Protein AF-A0A5E5QIV6-F1 (afdb_monomer_lite)

pLDDT: mean 81.85, std 18.07, range [34.69, 98.88]

Structure (mmCIF, N/CA/C/O backbone):
data_AF-A0A5E5QIV6-F1
#
_entry.id   AF-A0A5E5QIV6-F1
#
loop_
_atom_site.group_PDB
_atom_site.id
_atom_site.type_symbol
_atom_site.label_atom_id
_atom_site.label_alt_id
_atom_site.label_comp_id
_atom_site.label_asym_id
_atom_site.label_entity_id
_atom_site.label_seq_id
_atom_site.pdbx_PDB_ins_code
_atom_site.Cartn_x
_atom_site.Cartn_y
_atom_site.Cartn_z
_atom_site.occupancy
_atom_site.B_iso_or_equiv
_atom_site.auth_seq_id
_atom_site.auth_comp_id
_atom_site.auth_asym_id
_atom_site.auth_atom_id
_atom_site.pdbx_PDB_model_num
ATOM 1 N N . MET A 1 1 ? -30.586 35.671 0.917 1.00 38.66 1 MET A N 1
ATOM 2 C CA . MET A 1 1 ? -29.124 35.463 1.038 1.00 38.66 1 MET A CA 1
ATOM 3 C C . MET A 1 1 ? -28.873 33.969 1.186 1.00 38.66 1 MET A C 1
ATOM 5 O O . MET A 1 1 ? -29.323 33.426 2.187 1.00 38.66 1 MET A O 1
ATOM 9 N N . PRO A 1 2 ? -28.244 33.273 0.225 1.00 40.25 2 PRO A N 1
ATOM 10 C CA . PRO A 1 2 ? -27.860 31.885 0.438 1.00 40.25 2 PRO A CA 1
ATOM 11 C C . PRO A 1 2 ? -26.571 31.863 1.268 1.00 40.25 2 PRO A C 1
ATOM 13 O O . PRO A 1 2 ? -25.521 32.335 0.834 1.00 40.25 2 PRO A O 1
ATOM 16 N N . THR A 1 3 ? -26.659 31.364 2.497 1.00 42.16 3 THR A N 1
ATOM 17 C CA . THR A 1 3 ? -25.505 31.119 3.362 1.00 42.16 3 THR A CA 1
ATOM 18 C C . THR A 1 3 ? -24.741 29.909 2.833 1.00 42.16 3 THR A C 1
ATOM 20 O O . THR A 1 3 ? -25.065 28.761 3.126 1.00 42.16 3 THR A O 1
ATOM 23 N N . LEU A 1 4 ? -23.704 30.164 2.032 1.00 34.88 4 LEU A N 1
ATOM 24 C CA . LEU A 1 4 ? -22.721 29.152 1.657 1.00 34.88 4 LEU A CA 1
ATOM 25 C C . LEU A 1 4 ? -21.936 28.753 2.923 1.00 34.88 4 LEU A C 1
ATOM 27 O O . LEU A 1 4 ? -20.920 29.359 3.263 1.00 34.88 4 LEU A O 1
ATOM 31 N N . LYS A 1 5 ? -22.423 27.747 3.661 1.00 40.97 5 LYS A N 1
ATOM 32 C CA . LYS A 1 5 ? -21.629 27.056 4.687 1.00 40.97 5 LYS A CA 1
ATOM 33 C C . LYS A 1 5 ? -20.485 26.339 3.969 1.00 40.97 5 LYS A C 1
ATOM 35 O O . LYS A 1 5 ? -20.658 25.227 3.479 1.00 40.97 5 LYS A O 1
ATOM 40 N N . LYS A 1 6 ? -19.320 26.983 3.872 1.00 41.91 6 LYS A N 1
ATOM 41 C CA . LYS A 1 6 ? -18.091 26.290 3.471 1.00 41.91 6 LYS A CA 1
ATOM 42 C C . LYS A 1 6 ? -17.808 25.185 4.501 1.00 41.91 6 LYS A C 1
ATOM 44 O O . LYS A 1 6 ? -17.867 25.475 5.699 1.00 41.91 6 LYS A O 1
ATOM 49 N N . PRO A 1 7 ? -17.517 23.943 4.081 1.00 45.50 7 PRO A N 1
ATOM 50 C CA . PRO A 1 7 ? -17.059 22.919 5.007 1.00 45.50 7 PRO A CA 1
ATOM 51 C C . PRO A 1 7 ? -15.706 23.360 5.581 1.00 45.50 7 PRO A C 1
ATOM 53 O O . PRO A 1 7 ? -14.738 23.541 4.845 1.00 45.50 7 PRO A O 1
ATOM 56 N N . PHE A 1 8 ? -15.650 23.584 6.894 1.00 48.03 8 PHE A N 1
ATOM 57 C CA . PHE A 1 8 ? -14.388 23.780 7.601 1.00 48.03 8 PHE A CA 1
ATOM 58 C C . PHE A 1 8 ? -13.665 22.430 7.657 1.00 48.03 8 PHE A C 1
ATOM 60 O O . PHE A 1 8 ? -14.208 21.459 8.182 1.00 48.03 8 PHE A O 1
ATOM 67 N N . SER A 1 9 ? -12.464 22.369 7.081 1.00 44.38 9 SER A N 1
ATOM 68 C CA . SER A 1 9 ? -11.566 21.216 7.162 1.00 44.38 9 SER A CA 1
ATOM 69 C C . SER A 1 9 ? -10.510 21.518 8.215 1.00 44.38 9 SER A C 1
ATOM 71 O O . SER A 1 9 ? -9.774 22.494 8.066 1.00 44.38 9 SER A O 1
ATOM 73 N N . LEU A 1 10 ? -10.443 20.717 9.277 1.00 51.00 10 LEU A N 1
ATOM 74 C CA . LEU A 1 10 ? -9.429 20.880 10.315 1.00 51.00 10 LEU A CA 1
ATOM 75 C C . LEU A 1 10 ? -8.258 19.936 10.022 1.00 51.00 10 LEU A C 1
ATOM 77 O O . LEU A 1 10 ? -8.420 18.717 10.052 1.00 51.00 10 LEU A O 1
ATOM 81 N N . LEU A 1 11 ? -7.095 20.511 9.698 1.00 45.91 11 LEU A N 1
ATOM 82 C CA . LEU A 1 11 ? -5.837 19.775 9.591 1.00 45.91 11 LEU A CA 1
ATOM 83 C C . LEU A 1 11 ? -5.181 19.743 10.965 1.00 45.91 11 LEU A C 1
ATOM 85 O O . LEU A 1 11 ? -5.026 20.778 11.612 1.00 45.91 11 LEU A O 1
ATOM 89 N N . LEU A 1 12 ? -4.823 18.550 11.409 1.00 52.28 12 LEU A N 1
ATOM 90 C CA . LEU A 1 12 ? -4.495 18.299 12.792 1.00 52.28 12 LEU A CA 1
ATOM 91 C C . LEU A 1 12 ? -3.029 17.868 12.912 1.00 52.28 12 LEU A C 1
ATOM 93 O O . LEU A 1 12 ? -2.632 16.891 12.289 1.00 52.28 12 LEU A O 1
ATOM 97 N N . ILE A 1 13 ? -2.224 18.615 13.672 1.00 48.09 13 ILE A N 1
ATOM 98 C CA . ILE A 1 13 ? -0.798 18.331 13.911 1.00 48.09 13 ILE A CA 1
ATOM 99 C C . ILE A 1 13 ? -0.656 17.979 15.400 1.00 48.09 13 ILE A C 1
ATOM 101 O O . ILE A 1 13 ? -0.836 18.849 16.250 1.00 48.09 13 ILE A O 1
ATOM 105 N N . LEU A 1 14 ? -0.406 16.705 15.724 1.00 52.41 14 LEU A N 1
ATOM 106 C CA . LEU A 1 14 ? -0.651 16.107 17.047 1.00 52.41 14 LEU A CA 1
ATOM 107 C C . LEU A 1 14 ? 0.586 15.809 17.891 1.00 52.41 14 LEU A C 1
ATOM 109 O O . LEU A 1 14 ? 0.589 14.853 18.656 1.00 52.41 14 LEU A O 1
ATOM 113 N N . SER A 1 15 ? 1.641 16.612 17.807 1.00 39.22 15 SER A N 1
ATOM 114 C CA . SER A 1 15 ? 2.918 16.128 18.329 1.00 39.22 15 SER A CA 1
ATOM 115 C C . SER A 1 15 ? 3.006 15.961 19.860 1.00 39.22 15 SER A C 1
ATOM 117 O O . SER A 1 15 ? 3.879 15.218 20.281 1.00 39.22 15 SER A O 1
ATOM 119 N N . HIS A 1 16 ? 2.166 16.577 20.715 1.00 40.19 16 HIS A N 1
ATOM 120 C CA . HIS A 1 16 ? 2.408 16.542 22.181 1.00 40.19 16 HIS A CA 1
ATOM 121 C C . HIS A 1 16 ? 1.176 16.720 23.115 1.00 40.19 16 HIS A C 1
ATOM 123 O O . HIS A 1 16 ? 1.319 17.302 24.191 1.00 40.19 16 HIS A O 1
ATOM 129 N N . LEU A 1 17 ? -0.042 16.271 22.771 1.00 38.56 17 LEU A N 1
ATOM 130 C CA . LEU A 1 17 ? -1.225 16.486 23.638 1.00 38.56 17 LEU A CA 1
ATOM 131 C C . LEU A 1 17 ? -1.725 15.207 24.336 1.00 38.56 17 LEU A C 1
ATOM 133 O O . LEU A 1 17 ? -2.259 14.313 23.693 1.00 38.56 17 LEU A O 1
ATOM 137 N N . ASN A 1 18 ? -1.641 15.178 25.672 1.00 39.19 18 ASN A N 1
ATOM 138 C CA . ASN A 1 18 ? -2.067 14.068 26.547 1.00 39.19 18 ASN A CA 1
ATOM 139 C C . ASN A 1 18 ? -3.587 13.794 26.600 1.00 39.19 18 ASN A C 1
ATOM 141 O O . ASN A 1 18 ? -4.020 12.906 27.331 1.00 39.19 18 ASN A O 1
ATOM 145 N N . ALA A 1 19 ? -4.410 14.513 25.843 1.00 41.84 19 ALA A N 1
ATOM 146 C CA . ALA A 1 19 ? -5.816 14.178 25.643 1.00 41.84 19 ALA A CA 1
ATOM 147 C C . ALA A 1 19 ? -6.294 14.857 24.361 1.00 41.84 19 ALA A C 1
ATOM 149 O O . ALA A 1 19 ? -6.362 16.084 24.295 1.00 41.84 19 ALA A O 1
ATOM 150 N N . PHE A 1 20 ? -6.607 14.074 23.332 1.00 47.66 20 PHE A N 1
ATOM 151 C CA . PHE A 1 20 ? -7.157 14.617 22.100 1.00 47.66 20 PHE A CA 1
ATOM 152 C C . PHE A 1 20 ? -8.661 14.341 22.043 1.00 47.66 20 PHE A C 1
ATOM 154 O O . PHE A 1 20 ? -9.068 13.210 21.795 1.00 47.66 20 PHE A O 1
ATOM 161 N N . VAL A 1 21 ? -9.460 15.383 22.314 1.00 48.75 21 VAL A N 1
ATOM 162 C CA . VAL A 1 21 ? -10.908 15.433 22.068 1.00 48.75 21 VAL A CA 1
ATOM 163 C C . VAL A 1 21 ? -11.150 16.469 20.980 1.00 48.75 21 VAL A C 1
ATOM 165 O O . VAL A 1 21 ? -11.089 17.673 21.230 1.00 48.75 21 VAL A O 1
ATOM 168 N N . LEU A 1 22 ? -11.436 16.009 19.766 1.00 53.03 22 LEU A N 1
ATOM 169 C CA . LEU A 1 22 ? -12.023 16.854 18.731 1.00 53.03 22 LEU A CA 1
ATOM 170 C C . LEU A 1 22 ? -13.524 16.589 18.744 1.00 53.03 22 LEU A C 1
ATOM 172 O O . LEU A 1 22 ? -13.928 15.455 18.521 1.00 53.03 22 LEU A O 1
ATOM 176 N N . SER A 1 23 ? -14.323 17.618 19.025 1.00 48.72 23 SER A N 1
ATOM 177 C CA . SER A 1 23 ? -15.770 17.646 18.786 1.00 48.72 23 SER A CA 1
ATOM 178 C C . SER A 1 23 ? -16.030 18.678 17.686 1.00 48.72 23 SER A C 1
ATOM 180 O O . SER A 1 23 ? -16.215 19.869 17.928 1.00 48.72 23 SER A O 1
ATOM 182 N N . GLY A 1 24 ? -15.910 18.237 16.433 1.00 56.00 24 GLY A N 1
ATOM 183 C CA . GLY A 1 24 ? -15.985 19.103 15.254 1.00 56.00 24 GLY A CA 1
ATOM 184 C C . GLY A 1 24 ? -17.237 18.856 14.411 1.00 56.00 24 GLY A C 1
ATOM 185 O O . GLY A 1 24 ? -17.615 17.717 14.153 1.00 56.00 24 GLY A O 1
ATOM 186 N N . VAL A 1 25 ? -17.855 19.927 13.899 1.00 63.44 25 VAL A N 1
ATOM 187 C CA . VAL A 1 25 ? -19.022 19.854 12.988 1.00 63.44 25 VAL A CA 1
ATOM 188 C C . VAL A 1 25 ? -18.624 19.439 11.552 1.00 63.44 25 VAL A C 1
ATOM 190 O O . VAL A 1 25 ? -19.493 19.305 10.694 1.00 63.44 25 VAL A O 1
ATOM 193 N N . GLY A 1 26 ? -17.332 19.248 11.267 1.00 80.31 26 GLY A N 1
ATOM 194 C CA . GLY A 1 26 ? -16.792 18.979 9.928 1.00 80.31 26 GLY A CA 1
ATOM 195 C C . GLY A 1 26 ? -15.729 17.882 9.914 1.00 80.31 26 GLY A C 1
ATOM 196 O O . GLY A 1 26 ? -15.393 17.331 10.956 1.00 80.31 26 GLY A O 1
ATOM 197 N N . ASN A 1 27 ? -15.209 17.575 8.726 1.00 83.38 27 ASN A N 1
ATOM 198 C CA . ASN A 1 27 ? -14.263 16.478 8.499 1.00 83.38 27 ASN A CA 1
ATOM 199 C C . ASN A 1 27 ? -12.994 16.603 9.360 1.00 83.38 27 ASN A C 1
ATOM 201 O O . ASN A 1 27 ? -12.512 17.712 9.613 1.00 83.38 27 ASN A O 1
ATOM 205 N N . ALA A 1 28 ? -12.425 15.462 9.740 1.00 85.94 28 ALA A N 1
ATOM 206 C CA . ALA A 1 28 ? -11.191 15.376 10.511 1.00 85.94 28 ALA A CA 1
ATOM 207 C C . ALA A 1 28 ? -10.152 14.511 9.778 1.00 85.94 28 ALA A C 1
ATOM 209 O O . ALA A 1 28 ? -10.482 13.485 9.183 1.00 85.94 28 ALA A O 1
ATOM 210 N N . TYR A 1 29 ? -8.892 14.946 9.804 1.00 83.38 29 TYR A N 1
ATOM 211 C CA . TYR A 1 29 ? -7.792 14.295 9.094 1.00 83.38 29 TYR A CA 1
ATOM 212 C C . TYR A 1 29 ? -6.584 14.141 10.019 1.00 83.38 29 TYR A C 1
ATOM 214 O O . TYR A 1 29 ? -6.060 15.135 10.522 1.00 83.38 29 TYR A O 1
ATOM 222 N N . ALA A 1 30 ? -6.126 12.905 10.197 1.00 85.00 30 ALA A N 1
ATOM 223 C CA . ALA A 1 30 ? -4.866 12.547 10.828 1.00 85.00 30 ALA A CA 1
ATOM 224 C C . ALA A 1 30 ? -3.950 11.954 9.753 1.00 85.00 30 ALA A C 1
ATOM 226 O O . ALA A 1 30 ? -4.203 10.874 9.225 1.00 85.00 30 ALA A O 1
ATOM 227 N N . VAL A 1 31 ? -2.914 12.699 9.380 1.00 83.12 31 VAL A N 1
ATOM 228 C CA . VAL A 1 31 ? -1.991 12.319 8.307 1.00 83.12 31 VAL A CA 1
ATOM 229 C C . VAL A 1 31 ? -0.567 12.395 8.837 1.00 83.12 31 VAL A C 1
ATOM 231 O O . VAL A 1 31 ? -0.182 13.457 9.323 1.00 83.12 31 VAL A O 1
ATOM 234 N N . ASN A 1 32 ? 0.192 11.297 8.751 1.00 82.31 32 ASN A N 1
ATOM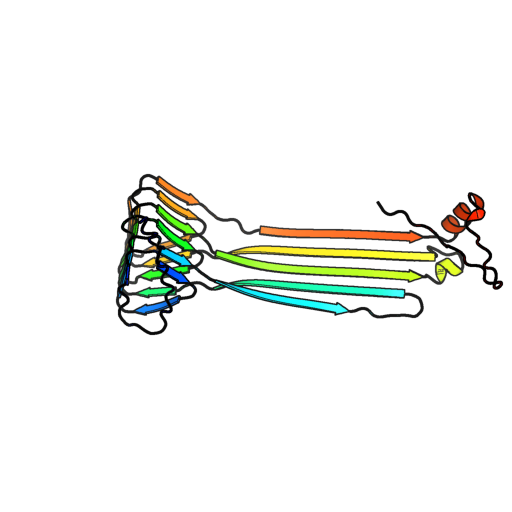 235 C CA . ASN A 1 32 ? 1.528 11.159 9.352 1.00 82.31 32 ASN A CA 1
ATOM 236 C C . ASN A 1 32 ? 1.567 11.614 10.824 1.00 82.31 32 ASN A C 1
ATOM 238 O O . ASN A 1 32 ? 2.345 12.490 11.201 1.00 82.31 32 ASN A O 1
ATOM 242 N N . GLN A 1 33 ? 0.632 11.107 11.629 1.00 85.12 33 GLN A N 1
ATOM 243 C CA . GLN A 1 33 ? 0.558 11.434 13.053 1.00 85.12 33 GLN A CA 1
ATOM 244 C C . GLN A 1 33 ? 1.248 10.367 13.889 1.00 85.12 33 GLN A C 1
ATOM 246 O O . GLN A 1 33 ? 1.105 9.188 13.598 1.00 85.12 33 GLN A O 1
ATOM 251 N N . GLU A 1 34 ? 1.922 10.797 14.950 1.00 88.00 34 GLU A N 1
ATOM 252 C CA . GLU A 1 34 ? 2.448 9.932 16.002 1.00 88.00 34 GLU A CA 1
ATOM 253 C C . GLU A 1 34 ? 1.756 10.331 17.306 1.00 88.00 34 GLU A C 1
ATOM 255 O O . GLU A 1 34 ? 1.924 11.457 17.781 1.00 88.00 34 GLU A O 1
ATOM 260 N N . VAL A 1 35 ? 0.927 9.446 17.853 1.00 87.12 35 VAL A N 1
ATOM 261 C CA . VAL A 1 35 ? 0.147 9.701 19.069 1.00 87.12 35 VAL A CA 1
ATOM 262 C C . VAL A 1 35 ? 0.392 8.570 20.047 1.00 87.12 35 VAL A C 1
ATOM 264 O O . VAL A 1 35 ? 0.158 7.414 19.718 1.00 87.12 35 VAL A O 1
ATOM 267 N N . ASN A 1 36 ? 0.815 8.912 21.260 1.00 88.50 36 ASN A N 1
ATOM 268 C CA . ASN A 1 36 ? 0.990 7.966 22.355 1.00 88.50 36 ASN A CA 1
ATOM 269 C C . ASN A 1 36 ? 0.426 8.583 23.638 1.00 88.50 36 ASN A C 1
ATOM 271 O O . ASN A 1 36 ? 1.049 9.459 24.242 1.00 88.50 36 ASN A O 1
ATOM 275 N N . THR A 1 37 ? -0.790 8.191 24.012 1.00 84.56 37 THR A N 1
ATOM 276 C CA . THR A 1 37 ? -1.506 8.764 25.163 1.00 84.56 37 THR A CA 1
ATOM 277 C C . THR A 1 37 ? -2.304 7.691 25.896 1.00 84.56 37 THR A C 1
ATOM 279 O O . THR A 1 37 ? -2.531 6.609 25.381 1.00 84.56 37 THR A O 1
ATOM 282 N N . ALA A 1 38 ? -2.792 7.966 27.109 1.00 87.56 38 ALA A N 1
ATOM 283 C CA . ALA A 1 38 ? -3.615 6.984 27.821 1.00 87.56 38 ALA A CA 1
ATOM 284 C C . ALA A 1 38 ? -4.949 6.703 27.105 1.00 87.56 38 ALA A C 1
ATOM 286 O O . ALA A 1 38 ? -5.403 5.564 27.062 1.00 87.56 38 ALA A O 1
ATOM 287 N N . ASN A 1 39 ? -5.596 7.733 26.555 1.00 88.88 39 ASN A N 1
ATOM 288 C CA . ASN A 1 39 ? -6.866 7.588 25.851 1.00 88.88 39 ASN A CA 1
ATOM 289 C C . ASN A 1 39 ? -6.932 8.538 24.652 1.00 88.88 39 ASN A C 1
ATOM 291 O O . ASN A 1 39 ? -6.506 9.695 24.735 1.00 88.88 39 ASN A O 1
ATOM 295 N N . VAL A 1 40 ? -7.547 8.066 23.571 1.00 88.88 40 VAL A N 1
ATOM 296 C CA . VAL A 1 40 ? -7.852 8.853 22.372 1.00 8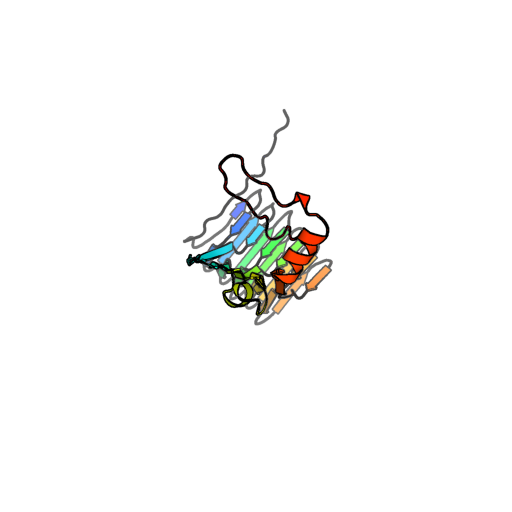8.88 40 VAL A CA 1
ATOM 297 C C . VAL A 1 40 ? -9.353 8.770 22.117 1.00 88.88 40 VAL A C 1
ATOM 299 O O . VAL A 1 40 ? -9.880 7.677 21.943 1.00 88.88 40 VAL A O 1
ATOM 302 N N . ASN A 1 41 ? -10.034 9.919 22.087 1.00 89.69 41 ASN A N 1
ATOM 303 C CA . ASN A 1 41 ? -11.475 10.002 21.842 1.00 89.69 41 ASN A CA 1
ATOM 304 C C . ASN A 1 41 ? -11.755 11.039 20.750 1.00 89.69 41 ASN A C 1
ATOM 306 O O . ASN A 1 41 ? -11.677 12.243 20.989 1.00 89.69 41 ASN A O 1
ATOM 310 N N . VAL A 1 42 ? -12.100 10.588 19.547 1.00 88.25 42 VAL A N 1
ATOM 311 C CA . VAL A 1 42 ? -12.365 11.469 18.401 1.00 88.25 42 VAL A CA 1
ATOM 312 C C . VAL A 1 42 ? -13.835 11.387 18.025 1.00 88.25 42 VAL A C 1
ATOM 314 O O . VAL A 1 42 ? -14.322 10.299 17.746 1.00 88.25 42 VAL A O 1
ATOM 317 N N . ALA A 1 43 ? -14.523 12.529 17.964 1.00 89.00 43 ALA A N 1
ATOM 318 C CA . ALA A 1 43 ? -15.915 12.605 17.532 1.00 89.00 43 ALA A CA 1
ATOM 319 C C . ALA A 1 43 ? -16.098 13.684 16.454 1.00 89.00 43 ALA A C 1
ATOM 321 O O . ALA A 1 43 ? -15.815 14.869 16.653 1.00 89.00 43 ALA A O 1
ATOM 322 N N . THR A 1 44 ? -16.606 13.302 15.288 1.00 86.75 44 THR A N 1
ATOM 323 C CA . THR A 1 44 ? -16.858 14.254 14.200 1.00 86.75 44 THR A CA 1
ATOM 324 C C . THR A 1 44 ? -18.213 14.030 13.542 1.00 86.75 44 THR A C 1
ATOM 326 O O . THR A 1 44 ? -18.724 12.919 13.463 1.00 86.75 44 THR A O 1
ATOM 329 N N . ASN A 1 45 ? -18.819 15.104 13.040 1.00 89.44 45 ASN A N 1
ATOM 330 C CA . ASN A 1 45 ? -19.989 14.983 12.173 1.00 89.44 45 ASN A CA 1
ATOM 331 C C . ASN A 1 45 ? -19.632 14.636 10.725 1.00 89.44 45 ASN A C 1
ATOM 333 O O . ASN A 1 45 ? -20.517 14.239 9.977 1.00 89.44 45 ASN A O 1
ATOM 337 N N . GLY A 1 46 ? -18.389 14.870 10.311 1.00 88.81 46 GLY A N 1
ATOM 338 C CA . GLY A 1 46 ? -17.922 14.647 8.949 1.00 88.81 46 GLY A CA 1
ATOM 339 C C . GLY A 1 46 ? -17.144 13.347 8.802 1.00 88.81 46 GLY A C 1
ATOM 340 O O . GLY A 1 46 ? -17.112 12.513 9.703 1.00 88.81 46 GLY A O 1
ATOM 341 N N . VAL A 1 47 ? -16.506 13.192 7.645 1.00 90.94 47 VAL A N 1
ATOM 342 C CA . VAL A 1 47 ? -15.611 12.063 7.373 1.00 90.94 47 VAL A CA 1
ATOM 343 C C . VAL A 1 47 ? -14.387 12.177 8.279 1.00 90.94 47 VAL A C 1
ATOM 345 O O . VAL A 1 47 ? -13.795 13.259 8.383 1.00 90.94 47 VAL A O 1
ATOM 348 N N . LEU A 1 48 ? -13.969 11.064 8.878 1.00 93.12 48 LEU A N 1
ATOM 349 C CA . LEU A 1 48 ? -12.667 10.952 9.525 1.00 93.12 48 LEU A CA 1
ATOM 350 C C . LEU A 1 48 ? -11.705 10.169 8.632 1.00 93.12 48 LEU A C 1
ATOM 352 O O . LEU A 1 48 ? -12.005 9.047 8.236 1.00 93.12 48 LEU A O 1
ATOM 356 N N . ASN A 1 49 ? -10.523 10.723 8.370 1.00 92.44 49 ASN A N 1
ATOM 357 C CA . ASN A 1 49 ? -9.455 10.023 7.662 1.00 92.44 49 ASN A CA 1
ATOM 358 C C . ASN A 1 49 ? -8.211 9.908 8.542 1.00 92.44 49 ASN A C 1
ATOM 360 O O . ASN A 1 49 ? -7.701 10.920 9.020 1.00 92.44 49 ASN A O 1
ATOM 364 N N . ILE A 1 50 ? -7.703 8.691 8.702 1.00 94.00 50 ILE A N 1
ATOM 365 C CA . ILE A 1 50 ? -6.399 8.394 9.289 1.00 94.00 50 ILE A CA 1
ATOM 366 C C . ILE A 1 50 ? -5.558 7.757 8.189 1.00 94.00 50 ILE A C 1
ATOM 368 O O . ILE A 1 50 ? -5.817 6.631 7.768 1.00 94.00 50 ILE A O 1
ATOM 372 N N . SER A 1 51 ? -4.572 8.486 7.686 1.00 90.38 51 SER A N 1
ATOM 373 C CA . SER A 1 51 ? -3.849 8.082 6.484 1.00 90.38 51 SER A CA 1
ATOM 374 C C . SER A 1 51 ? -2.347 8.152 6.676 1.00 90.38 51 SER A C 1
ATOM 376 O O . SER A 1 51 ? -1.814 9.014 7.380 1.00 90.38 51 SER A O 1
ATOM 378 N N . SER A 1 52 ? -1.656 7.256 5.989 1.00 88.00 52 SER A N 1
ATOM 379 C CA . SER A 1 52 ? -0.232 7.369 5.748 1.00 88.00 52 SER A CA 1
ATOM 380 C C . SER A 1 52 ? 0.086 8.505 4.779 1.00 88.00 52 SER A C 1
ATOM 382 O O . SER A 1 52 ? -0.778 9.021 4.061 1.00 88.00 52 SER A O 1
ATOM 384 N N . VAL A 1 53 ? 1.362 8.874 4.736 1.00 88.25 53 VAL A N 1
ATOM 385 C CA . VAL A 1 53 ? 1.950 9.667 3.654 1.00 88.25 53 VAL A CA 1
ATOM 386 C C . VAL A 1 53 ? 2.924 8.818 2.857 1.00 88.25 53 VAL A C 1
ATOM 388 O O . VAL A 1 53 ? 3.349 7.753 3.291 1.00 88.25 53 VAL A O 1
ATOM 391 N N . GLN A 1 54 ? 3.276 9.293 1.672 1.00 83.44 54 GLN A N 1
ATOM 392 C CA . GLN A 1 54 ? 4.280 8.661 0.830 1.00 83.44 54 GLN A CA 1
ATOM 393 C C . GLN A 1 54 ? 5.524 9.542 0.806 1.00 83.44 54 GLN A C 1
ATOM 395 O O . GLN A 1 54 ? 5.456 10.682 0.348 1.00 83.44 54 GLN A O 1
ATOM 400 N N . ASP A 1 55 ? 6.650 9.013 1.279 1.00 81.38 55 ASP A N 1
ATOM 401 C CA . ASP A 1 55 ? 7.960 9.628 1.063 1.00 81.38 55 ASP A CA 1
ATOM 402 C C . ASP A 1 55 ? 8.566 9.067 -0.223 1.00 81.38 55 ASP A C 1
ATOM 404 O O . ASP A 1 55 ? 8.485 7.868 -0.471 1.00 81.38 55 ASP A O 1
ATOM 408 N N . SER A 1 56 ? 9.107 9.924 -1.086 1.00 81.75 56 SER A N 1
ATOM 409 C CA . SER A 1 56 ? 9.573 9.523 -2.416 1.00 81.75 56 SER A CA 1
ATOM 410 C C . SER A 1 56 ? 10.945 10.093 -2.736 1.00 81.75 56 SER A C 1
ATOM 412 O O . SER A 1 56 ? 11.200 11.286 -2.592 1.00 81.75 56 SER A O 1
ATOM 414 N N . LYS A 1 57 ? 11.818 9.240 -3.272 1.00 83.06 57 LYS A N 1
ATOM 415 C CA . LYS A 1 57 ? 13.169 9.594 -3.707 1.00 83.06 57 LYS A CA 1
ATOM 416 C C . LYS A 1 57 ? 13.391 9.129 -5.135 1.00 83.06 57 LYS A C 1
ATOM 418 O O . LYS A 1 57 ? 13.039 8.007 -5.479 1.00 83.06 57 LYS A O 1
ATOM 423 N N . SER A 1 58 ? 14.021 9.968 -5.952 1.00 84.88 58 SER A N 1
ATOM 424 C CA . SER A 1 58 ? 14.416 9.623 -7.318 1.00 84.88 58 SER A CA 1
ATOM 425 C C . SER A 1 58 ? 15.849 10.064 -7.588 1.00 84.88 58 SER A C 1
ATOM 427 O O . SER A 1 58 ? 16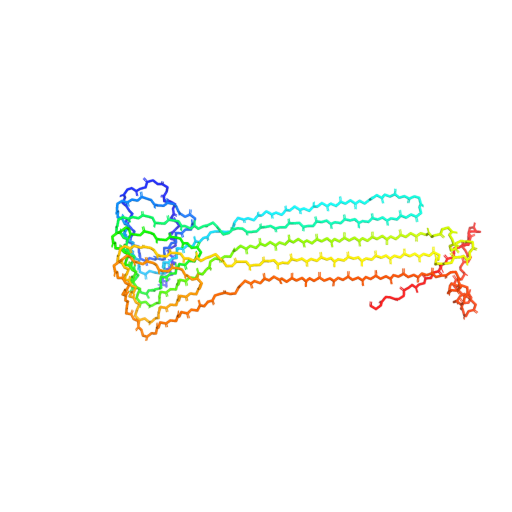.251 11.169 -7.225 1.00 84.88 58 SER A O 1
ATOM 429 N N . VAL A 1 59 ? 16.627 9.184 -8.207 1.00 86.81 59 VAL A N 1
ATOM 430 C CA . VAL A 1 59 ? 17.996 9.436 -8.646 1.00 86.81 59 VAL A CA 1
ATOM 431 C C . VAL A 1 59 ? 18.108 9.012 -10.098 1.00 86.81 59 VAL A C 1
ATOM 433 O O . VAL A 1 59 ? 17.789 7.879 -10.456 1.00 86.81 59 VAL A O 1
ATOM 436 N N . GLN A 1 60 ? 18.611 9.919 -10.927 1.00 87.50 60 GLN A N 1
ATOM 437 C CA . GLN A 1 60 ? 18.921 9.635 -12.317 1.00 87.50 60 GLN A CA 1
ATOM 438 C C . GLN A 1 60 ? 20.402 9.899 -12.570 1.00 87.50 60 GLN A C 1
ATOM 440 O O . GLN A 1 60 ? 20.896 11.000 -12.341 1.00 87.50 60 GLN A O 1
ATOM 445 N N . MET A 1 61 ? 21.105 8.884 -13.063 1.00 85.75 61 MET A N 1
ATOM 446 C CA . MET A 1 61 ? 22.497 8.987 -13.488 1.00 85.75 61 MET A CA 1
ATOM 447 C C . MET A 1 61 ? 22.546 8.923 -15.004 1.00 85.75 61 MET A C 1
ATOM 449 O O . MET A 1 61 ? 21.968 8.015 -15.594 1.00 85.75 61 MET A O 1
ATOM 453 N N . LYS A 1 62 ? 23.233 9.876 -15.631 1.00 87.50 62 LYS A N 1
ATOM 454 C CA . LYS A 1 62 ? 23.420 9.936 -17.082 1.00 87.50 62 LYS A CA 1
ATOM 455 C C . LYS A 1 62 ? 24.905 10.022 -17.400 1.00 87.50 62 LYS A C 1
ATOM 457 O O . LYS A 1 62 ? 25.620 10.807 -16.782 1.00 87.50 62 LYS A O 1
ATOM 462 N N . SER A 1 63 ? 25.361 9.247 -18.374 1.00 84.75 63 SER A N 1
ATOM 463 C CA . SER A 1 63 ? 26.709 9.335 -18.928 1.00 84.75 63 SER A CA 1
ATOM 464 C C . SER A 1 63 ? 26.649 9.338 -20.450 1.00 84.75 63 SER A C 1
ATOM 466 O O . SER A 1 63 ? 25.756 8.756 -21.069 1.00 84.75 63 SER A O 1
ATOM 468 N N . SER A 1 64 ? 27.565 10.071 -21.078 1.00 83.94 64 SER A N 1
ATOM 469 C CA . SER A 1 64 ? 27.620 10.178 -22.538 1.00 83.94 64 SER A CA 1
ATOM 470 C C . SER A 1 64 ? 29.062 10.343 -23.027 1.00 83.94 64 SER A C 1
ATOM 472 O O . SER A 1 64 ? 29.454 11.447 -23.416 1.00 83.94 64 SER A O 1
ATOM 474 N N . PRO A 1 65 ? 29.895 9.288 -22.949 1.00 78.19 65 PRO A N 1
ATOM 475 C CA . PRO A 1 65 ? 31.263 9.349 -23.447 1.00 78.19 65 PRO A CA 1
ATOM 476 C C . PRO A 1 65 ? 31.267 9.572 -24.966 1.00 78.19 65 PRO A C 1
ATOM 478 O O . PRO A 1 65 ? 30.584 8.876 -25.722 1.00 78.19 65 PRO A O 1
ATOM 481 N N . LYS A 1 66 ? 32.046 10.562 -25.413 1.00 72.75 66 LYS A N 1
ATOM 482 C CA . LYS A 1 66 ? 32.250 10.874 -26.833 1.00 72.75 66 LYS A CA 1
ATOM 483 C C . LYS A 1 66 ? 33.593 10.310 -27.291 1.00 72.75 66 LYS A C 1
ATOM 485 O O . LYS A 1 66 ? 34.610 10.572 -26.658 1.00 72.75 66 LYS A O 1
ATOM 490 N N . SER A 1 67 ? 33.589 9.568 -28.395 1.00 77.75 67 SER A N 1
ATOM 491 C CA . SER A 1 67 ? 34.784 9.067 -29.083 1.00 77.75 67 SER A CA 1
ATOM 492 C C . SER A 1 67 ? 34.739 9.473 -30.560 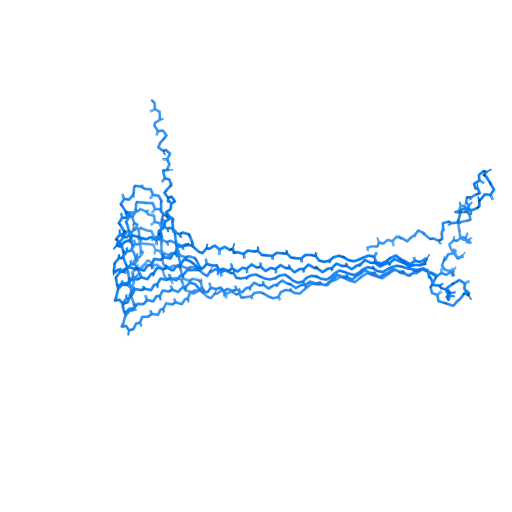1.00 77.75 67 SER A C 1
ATOM 494 O O . SER A 1 67 ? 33.669 9.778 -31.085 1.00 77.75 67 SER A O 1
ATOM 496 N N . LEU A 1 68 ? 35.894 9.479 -31.236 1.00 77.38 68 LEU A N 1
ATOM 497 C CA . LEU A 1 68 ? 36.067 10.005 -32.601 1.00 77.38 68 LEU A CA 1
ATOM 498 C C . LEU A 1 68 ? 35.184 9.321 -33.663 1.00 77.38 68 LEU A C 1
ATOM 500 O O . LEU A 1 68 ? 34.877 9.941 -34.675 1.00 77.38 68 LEU A O 1
ATOM 504 N N . PHE A 1 69 ? 34.738 8.082 -33.428 1.00 77.56 69 PHE A N 1
ATOM 505 C CA . PHE A 1 69 ? 33.920 7.311 -34.381 1.00 77.56 69 PHE A CA 1
ATOM 506 C C . PHE A 1 69 ? 32.696 6.629 -33.748 1.00 77.56 69 PHE A C 1
ATOM 508 O O . PHE A 1 69 ? 31.997 5.862 -34.415 1.00 77.56 69 PHE A O 1
ATOM 515 N N . SER A 1 70 ? 32.415 6.895 -32.468 1.00 79.56 70 SER A N 1
ATOM 516 C CA . SER A 1 70 ? 31.296 6.286 -31.743 1.00 79.56 70 SER A CA 1
ATOM 517 C C . SER A 1 70 ? 30.727 7.208 -30.668 1.00 79.56 70 SER A C 1
ATOM 519 O O . SER A 1 70 ? 31.465 7.902 -29.965 1.00 79.56 70 SER A O 1
ATOM 521 N N . SER A 1 71 ? 29.413 7.149 -30.482 1.00 85.06 71 SER A N 1
ATOM 522 C CA . SER A 1 71 ? 28.694 7.784 -29.383 1.00 85.06 71 SER A CA 1
ATOM 523 C C . SER A 1 71 ? 28.004 6.723 -28.531 1.00 85.06 71 SER A C 1
ATOM 525 O O . SER A 1 71 ? 27.444 5.756 -29.049 1.00 85.06 71 SER A O 1
ATOM 527 N N . SER A 1 72 ? 28.041 6.904 -27.214 1.00 86.44 72 SER A N 1
ATOM 528 C CA . SER A 1 72 ? 27.230 6.114 -26.294 1.00 86.44 72 SER A CA 1
ATOM 529 C C . SER A 1 72 ? 26.525 7.033 -25.313 1.00 86.44 72 SER A C 1
ATOM 531 O O . SER A 1 72 ? 27.082 8.052 -24.906 1.00 86.44 72 SER A O 1
ATOM 533 N N . VAL A 1 73 ? 25.299 6.683 -24.949 1.00 88.38 73 VAL A N 1
ATOM 534 C CA . VAL A 1 73 ? 24.501 7.338 -23.920 1.00 88.38 73 VAL A CA 1
ATOM 535 C C . VAL A 1 73 ? 23.952 6.252 -23.017 1.00 88.38 73 VAL A C 1
ATOM 537 O O . VAL A 1 73 ? 23.256 5.355 -23.485 1.00 88.38 73 VAL A O 1
ATOM 540 N N . SER A 1 74 ? 24.212 6.376 -21.724 1.00 86.88 74 SER A N 1
ATOM 541 C CA . SER A 1 74 ? 23.645 5.500 -20.707 1.00 86.88 74 SER A CA 1
ATOM 542 C C . SER A 1 74 ? 22.882 6.346 -19.702 1.00 86.88 74 SER A C 1
ATOM 544 O O . SER A 1 74 ? 23.376 7.386 -19.260 1.00 86.88 74 SER A O 1
ATOM 546 N N . ALA A 1 75 ? 21.685 5.914 -19.330 1.00 86.19 75 ALA A N 1
ATOM 547 C CA . ALA A 1 75 ? 20.918 6.510 -18.254 1.00 86.19 75 ALA A CA 1
ATOM 548 C C . ALA A 1 75 ? 20.378 5.416 -17.334 1.00 86.19 75 ALA A C 1
ATOM 550 O O . ALA A 1 75 ? 19.863 4.409 -17.801 1.00 86.19 75 ALA A O 1
ATOM 551 N N . THR A 1 76 ? 20.469 5.630 -16.029 1.00 89.31 76 THR A N 1
ATOM 552 C CA . THR A 1 76 ? 19.844 4.759 -15.035 1.00 89.31 76 THR A CA 1
ATOM 553 C C . THR A 1 76 ? 18.978 5.617 -14.136 1.00 89.31 76 THR A C 1
ATOM 555 O O . THR A 1 76 ? 19.480 6.559 -13.520 1.00 89.31 76 THR A O 1
ATOM 558 N N . THR A 1 77 ? 17.693 5.292 -14.055 1.00 86.75 77 THR A N 1
ATOM 559 C CA . THR A 1 77 ? 16.724 5.951 -13.180 1.00 86.75 77 THR A CA 1
ATOM 560 C C . THR A 1 77 ? 16.323 4.978 -12.082 1.00 86.75 77 THR A C 1
ATOM 562 O O . THR A 1 77 ? 15.853 3.875 -12.353 1.00 86.75 77 THR A O 1
ATOM 565 N N . LYS A 1 78 ? 16.493 5.387 -10.829 1.00 88.94 78 LYS A N 1
ATOM 566 C CA . LYS A 1 78 ? 15.996 4.664 -9.660 1.00 88.94 78 LYS A CA 1
ATOM 567 C C . LYS A 1 78 ? 15.052 5.568 -8.898 1.00 88.94 78 LYS A C 1
ATOM 569 O O . LYS A 1 78 ? 15.459 6.658 -8.509 1.00 88.94 78 LYS A O 1
ATOM 574 N N . ALA A 1 79 ? 13.834 5.111 -8.654 1.00 83.19 79 ALA A N 1
ATOM 575 C CA . ALA A 1 79 ? 12.911 5.790 -7.762 1.00 83.19 79 ALA A CA 1
ATOM 576 C C . ALA A 1 79 ? 12.361 4.820 -6.722 1.00 83.19 79 ALA A C 1
ATOM 578 O O . ALA A 1 79 ? 12.192 3.632 -6.991 1.00 83.19 79 ALA A O 1
ATOM 579 N N . THR A 1 80 ? 12.096 5.326 -5.530 1.00 85.62 80 THR A N 1
ATOM 580 C CA . THR A 1 80 ? 11.475 4.586 -4.436 1.00 85.62 80 THR A CA 1
ATOM 581 C C . THR A 1 80 ? 10.427 5.467 -3.795 1.00 85.62 80 THR A C 1
ATOM 583 O O . THR A 1 80 ? 10.667 6.658 -3.604 1.00 85.62 80 THR A O 1
ATOM 586 N N . THR A 1 81 ? 9.308 4.870 -3.428 1.00 88.31 81 THR A N 1
ATOM 587 C CA . THR A 1 81 ? 8.258 5.493 -2.638 1.00 88.31 81 THR A CA 1
ATOM 588 C C . THR A 1 81 ? 7.975 4.585 -1.456 1.00 88.31 81 THR A C 1
ATOM 590 O O . THR A 1 81 ? 7.826 3.381 -1.642 1.00 88.31 81 THR A O 1
ATOM 593 N N . THR A 1 82 ? 7.927 5.140 -0.255 1.00 88.88 82 THR A N 1
ATOM 594 C CA . THR A 1 82 ? 7.684 4.391 0.976 1.00 88.88 82 THR A CA 1
ATOM 595 C C . THR A 1 82 ? 6.469 4.939 1.698 1.00 88.88 82 THR A C 1
ATOM 597 O O . THR A 1 82 ? 6.327 6.154 1.862 1.00 88.88 82 THR A O 1
ATOM 600 N N . ASN A 1 83 ? 5.603 4.043 2.149 1.00 89.81 83 ASN A N 1
ATOM 601 C CA . ASN A 1 83 ? 4.457 4.352 2.978 1.00 89.81 83 ASN A CA 1
ATOM 602 C C . ASN A 1 83 ? 4.906 4.661 4.412 1.00 89.81 83 ASN A C 1
ATOM 604 O O . ASN A 1 83 ? 5.390 3.785 5.125 1.00 89.81 83 ASN A O 1
ATOM 608 N N . ILE A 1 84 ? 4.677 5.891 4.856 1.00 91.38 84 ILE A N 1
ATOM 609 C CA . ILE A 1 84 ? 4.909 6.342 6.228 1.00 91.38 84 ILE A CA 1
ATOM 610 C C . ILE A 1 84 ? 3.558 6.406 6.940 1.00 91.38 84 ILE A C 1
ATOM 612 O O . ILE A 1 84 ? 2.735 7.277 6.654 1.00 91.38 84 ILE A O 1
ATOM 616 N N . ALA A 1 85 ? 3.312 5.439 7.818 1.00 93.75 85 ALA A N 1
ATOM 617 C CA . ALA A 1 85 ? 2.056 5.284 8.547 1.00 93.75 85 ALA A CA 1
ATOM 618 C C . ALA A 1 85 ? 1.768 6.459 9.496 1.00 93.75 85 ALA A C 1
ATOM 620 O O . ALA A 1 85 ? 2.690 7.071 10.029 1.00 93.75 85 ALA A O 1
ATOM 621 N N . SER A 1 86 ? 0.484 6.726 9.756 1.00 93.00 86 SER A N 1
ATOM 622 C CA . SER A 1 86 ? 0.101 7.339 11.034 1.00 93.00 86 SER A CA 1
ATOM 623 C C . SER A 1 86 ? 0.066 6.249 12.104 1.00 93.00 86 SER A C 1
ATOM 625 O O . SER A 1 86 ? -0.501 5.187 11.848 1.00 93.00 86 SER A O 1
ATOM 627 N N . ASN A 1 87 ? 0.631 6.510 13.280 1.00 94.62 87 ASN A N 1
ATOM 628 C CA . ASN A 1 87 ? 0.620 5.616 14.432 1.00 94.62 87 ASN A CA 1
ATOM 629 C C . ASN A 1 87 ? -0.199 6.245 15.562 1.00 94.62 87 ASN A C 1
ATOM 631 O O . ASN A 1 87 ? 0.131 7.320 16.069 1.00 94.62 87 ASN A O 1
ATOM 635 N N . LEU A 1 88 ? -1.286 5.578 15.944 1.00 94.19 88 LEU A N 1
ATOM 636 C CA . LEU A 1 88 ? -2.117 5.964 17.078 1.00 94.19 88 LEU A CA 1
ATOM 637 C C . LEU A 1 88 ? -2.059 4.866 18.133 1.00 94.19 88 LEU A C 1
ATOM 639 O O . LEU A 1 88 ? -2.648 3.805 17.941 1.00 94.19 88 LEU A O 1
ATOM 643 N N . THR A 1 89 ? -1.391 5.140 19.245 1.00 93.88 89 THR A N 1
ATOM 644 C CA . THR A 1 89 ? -1.254 4.217 20.369 1.00 93.88 89 THR A CA 1
ATOM 645 C C . THR A 1 89 ? -1.939 4.783 21.606 1.00 93.88 89 THR A C 1
ATOM 647 O O . THR A 1 89 ? -1.681 5.922 22.008 1.00 93.88 89 THR A O 1
ATOM 650 N N . ALA A 1 90 ? -2.822 3.991 22.214 1.00 93.12 90 ALA A N 1
ATOM 651 C CA . ALA A 1 90 ? -3.457 4.345 23.479 1.00 93.12 90 ALA A CA 1
ATOM 652 C C . ALA A 1 90 ? -3.889 3.131 24.305 1.00 93.12 90 ALA A C 1
ATOM 654 O O . ALA A 1 90 ? -3.900 2.014 23.804 1.00 93.12 90 ALA A O 1
ATOM 655 N N . ASN A 1 91 ? -4.309 3.328 25.560 1.00 95.06 91 ASN A N 1
ATOM 656 C CA . ASN A 1 91 ? -4.956 2.243 26.308 1.00 95.06 91 ASN A CA 1
ATOM 657 C C . ASN A 1 91 ? -6.352 1.991 25.733 1.00 95.06 91 ASN A C 1
ATOM 659 O O . ASN A 1 91 ? -6.711 0.856 25.431 1.00 95.06 91 ASN A O 1
ATOM 663 N N . ASN A 1 92 ? -7.129 3.062 25.551 1.00 95.38 92 ASN A N 1
ATOM 664 C CA . ASN A 1 92 ? -8.425 3.007 24.883 1.00 95.38 92 ASN A CA 1
ATOM 665 C C . ASN A 1 92 ? -8.466 4.020 23.742 1.00 95.38 92 ASN A C 1
ATOM 667 O O . ASN A 1 92 ? -8.102 5.187 23.920 1.00 95.38 92 ASN A O 1
ATOM 671 N N . LEU A 1 93 ? -8.954 3.582 22.586 1.00 95.69 93 LEU A N 1
ATOM 672 C CA . LEU A 1 93 ? -9.113 4.416 21.408 1.00 95.69 93 LEU A CA 1
ATOM 673 C C . LEU A 1 93 ? -10.548 4.312 20.908 1.00 95.69 93 LEU A C 1
ATOM 675 O O . LEU A 1 93 ? -10.967 3.269 20.412 1.00 95.69 93 LEU A O 1
ATOM 679 N N . THR A 1 94 ? -11.295 5.405 21.038 1.00 95.50 94 THR A N 1
ATOM 680 C CA . THR A 1 94 ? -12.656 5.522 20.518 1.00 95.50 94 THR A CA 1
ATOM 681 C C . THR A 1 94 ? -12.695 6.568 19.421 1.00 95.50 94 THR A C 1
ATOM 683 O O . THR A 1 94 ? -12.293 7.718 19.603 1.00 95.50 94 THR A O 1
ATOM 686 N N . ILE A 1 95 ? -13.207 6.164 18.271 1.00 94.69 95 ILE A N 1
ATOM 687 C CA . ILE A 1 95 ? -13.443 7.026 17.129 1.00 94.69 95 ILE A CA 1
ATOM 688 C C . ILE A 1 95 ? -14.914 6.925 16.755 1.00 94.69 95 ILE A C 1
ATOM 690 O O . ILE A 1 95 ? -15.432 5.832 16.535 1.00 94.69 95 ILE A O 1
ATOM 694 N N . GLU A 1 96 ? -15.557 8.074 16.605 1.00 95.00 96 GLU A N 1
ATOM 695 C CA . GLU A 1 96 ? -16.958 8.175 16.244 1.00 95.00 96 GLU A CA 1
ATOM 696 C C . GLU A 1 96 ? -17.184 9.208 15.135 1.00 95.00 96 GLU A C 1
ATOM 698 O O . GLU A 1 96 ? -16.673 10.332 15.168 1.00 95.00 96 GLU A O 1
ATOM 703 N N . THR A 1 97 ? -17.992 8.823 14.148 1.00 94.00 97 THR A N 1
ATOM 704 C CA . THR A 1 97 ? -18.526 9.730 13.127 1.00 94.00 97 THR A CA 1
ATOM 705 C C . THR A 1 97 ? -20.051 9.695 13.190 1.00 94.00 97 THR A C 1
ATOM 707 O O . THR A 1 97 ? -20.641 8.619 13.194 1.00 94.00 97 THR A O 1
ATOM 710 N N . THR A 1 98 ? -20.713 10.853 13.236 1.00 92.62 98 THR A N 1
ATOM 711 C CA . THR A 1 98 ? -22.178 10.911 13.432 1.00 92.62 98 THR A CA 1
ATOM 712 C C . THR A 1 98 ? -22.980 11.003 12.133 1.00 92.62 98 THR A C 1
ATOM 714 O O . THR A 1 98 ? -24.199 10.828 12.160 1.00 92.62 98 THR A O 1
ATOM 717 N N . LYS A 1 99 ? -22.336 11.269 10.983 1.00 94.19 99 LYS A N 1
ATOM 718 C CA . LYS A 1 99 ? -23.024 11.325 9.674 1.00 94.19 99 LYS A CA 1
ATOM 719 C C . LYS A 1 99 ? -22.294 10.667 8.508 1.00 94.19 99 LYS A C 1
ATOM 721 O O . LYS A 1 99 ? -22.920 10.450 7.475 1.00 94.19 99 LYS A O 1
ATOM 726 N N . GLU A 1 100 ? -21.001 10.401 8.631 1.00 96.31 100 GLU A N 1
ATOM 727 C CA . GLU A 1 100 ? -20.141 10.026 7.505 1.00 96.31 100 GLU A CA 1
ATOM 728 C C . GLU A 1 100 ? -19.237 8.833 7.862 1.00 96.31 100 GLU A C 1
ATOM 730 O O . GLU A 1 100 ? -19.497 8.131 8.837 1.00 96.31 100 GLU A O 1
ATOM 735 N N . ASP A 1 101 ? -18.217 8.587 7.040 1.00 97.88 101 ASP A N 1
ATOM 736 C CA . ASP A 1 101 ? -17.357 7.403 7.092 1.00 97.88 101 ASP A CA 1
ATOM 737 C C . ASP A 1 101 ? -16.133 7.573 8.003 1.00 97.88 101 ASP A C 1
ATOM 739 O O . ASP A 1 101 ? -15.608 8.680 8.183 1.00 97.88 101 ASP A O 1
ATOM 743 N N . ILE A 1 102 ? -15.610 6.441 8.483 1.00 98.31 102 ILE A N 1
ATOM 744 C CA . ILE A 1 102 ? -14.247 6.330 9.021 1.00 98.31 102 ILE A CA 1
ATOM 745 C C . ILE A 1 102 ? -13.367 5.666 7.961 1.00 98.31 102 ILE A C 1
ATOM 747 O O . ILE A 1 102 ? -13.633 4.542 7.540 1.00 98.31 102 ILE A O 1
ATOM 751 N N . ASN A 1 103 ? -12.279 6.325 7.569 1.00 98.25 103 ASN A N 1
ATOM 752 C CA . ASN A 1 103 ? -11.303 5.794 6.622 1.00 98.25 103 ASN A CA 1
ATOM 753 C C . ASN A 1 103 ? -9.924 5.670 7.272 1.00 98.25 103 ASN A C 1
ATOM 755 O O . ASN A 1 103 ? -9.405 6.639 7.824 1.00 98.25 103 ASN A O 1
ATOM 759 N N . ILE A 1 104 ? -9.305 4.498 7.151 1.00 98.31 104 ILE A N 1
ATOM 760 C CA . ILE A 1 104 ? -7.953 4.204 7.628 1.00 98.31 104 ILE A CA 1
ATOM 761 C C . ILE A 1 104 ? -7.142 3.655 6.453 1.00 98.31 104 ILE A C 1
ATOM 763 O O . ILE A 1 104 ? -7.560 2.697 5.805 1.00 98.31 104 ILE A O 1
ATOM 767 N N . THR A 1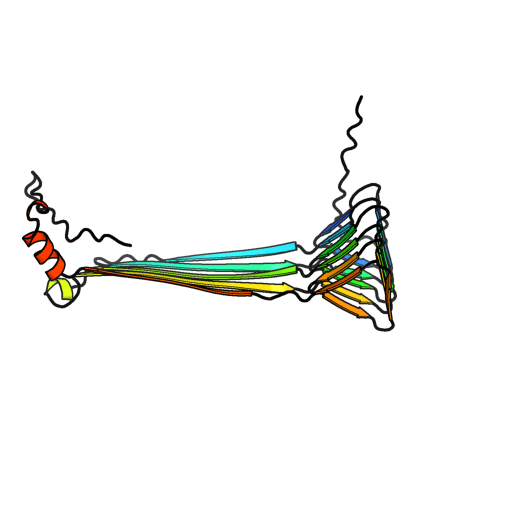 105 ? -6.005 4.269 6.123 1.00 96.75 105 THR A N 1
ATOM 768 C CA . THR A 1 105 ? -5.163 3.843 4.990 1.00 96.75 105 THR A CA 1
ATOM 769 C C . THR A 1 105 ? -3.687 3.784 5.368 1.00 96.75 105 THR A C 1
ATOM 771 O O . THR A 1 105 ? -3.138 4.760 5.876 1.00 96.75 105 THR A O 1
ATOM 774 N N . GLY A 1 106 ? -3.048 2.639 5.105 1.00 95.75 106 GLY A N 1
ATOM 775 C CA . GLY A 1 106 ? -1.632 2.360 5.372 1.00 95.75 106 GLY A CA 1
ATOM 776 C C . GLY A 1 106 ? -1.136 2.727 6.772 1.00 95.75 106 GLY A C 1
ATOM 777 O O . GLY A 1 106 ? 0.016 3.137 6.891 1.00 95.75 106 GLY A O 1
ATOM 778 N N . SER A 1 107 ? -1.996 2.671 7.792 1.00 98.19 107 SER A N 1
ATOM 779 C CA . SER A 1 107 ? -1.741 3.241 9.125 1.00 98.19 107 SER A CA 1
ATOM 780 C C . SER A 1 107 ? -1.870 2.204 10.241 1.00 98.19 107 SER A C 1
ATOM 782 O O . SER A 1 107 ? -2.498 1.163 10.049 1.00 98.19 107 SER A O 1
ATOM 784 N N . ASN A 1 108 ? -1.293 2.507 11.405 1.00 97.94 108 ASN A N 1
ATOM 785 C CA . ASN A 1 108 ? -1.276 1.639 12.578 1.00 97.94 108 ASN A CA 1
ATOM 786 C C . ASN A 1 108 ? -2.104 2.253 13.710 1.00 97.94 108 ASN A C 1
ATOM 788 O O . ASN A 1 108 ? -1.906 3.407 14.094 1.00 97.94 108 ASN A O 1
ATOM 792 N N . ILE A 1 109 ? -3.026 1.470 14.254 1.00 98.00 109 ILE A N 1
ATOM 793 C CA . ILE A 1 109 ? -3.837 1.831 15.411 1.00 98.00 109 ILE A CA 1
ATOM 794 C C . ILE A 1 109 ? -3.682 0.716 16.436 1.00 98.00 109 ILE A C 1
ATOM 796 O O . ILE A 1 109 ? -4.037 -0.426 16.158 1.00 98.00 109 ILE A O 1
ATOM 800 N N . ASP A 1 110 ? -3.156 1.054 17.604 1.00 97.62 110 ASP A N 1
ATOM 801 C CA . ASP A 1 110 ? -2.857 0.114 18.677 1.00 97.62 110 ASP A CA 1
ATOM 802 C C . ASP A 1 110 ? -3.524 0.571 19.976 1.00 97.62 110 ASP A C 1
ATOM 804 O O . ASP A 1 110 ? -3.128 1.562 20.591 1.00 97.62 110 ASP A O 1
ATOM 808 N N . ALA A 1 111 ? -4.586 -0.124 20.373 1.00 97.06 111 ALA A N 1
ATOM 809 C CA . ALA A 1 111 ? -5.343 0.183 21.575 1.00 97.06 111 ALA A CA 1
ATOM 810 C C . ALA A 1 111 ? -5.190 -0.942 22.600 1.00 97.06 111 ALA A C 1
ATOM 812 O O . ALA A 1 111 ? -5.891 -1.945 22.520 1.00 97.06 111 ALA A O 1
ATOM 813 N N . GLN A 1 112 ? -4.319 -0.776 23.595 1.00 96.62 112 GLN A N 1
ATOM 814 C CA . GLN A 1 112 ? -3.918 -1.859 24.505 1.00 96.62 112 GLN A CA 1
ATOM 815 C C . GLN A 1 112 ? -5.110 -2.604 25.134 1.00 96.62 112 GLN A C 1
ATOM 817 O O . GLN A 1 112 ? -5.077 -3.822 25.259 1.00 96.62 112 GLN A O 1
ATOM 822 N N . GLN A 1 113 ? -6.192 -1.895 25.476 1.00 97.56 113 GLN A N 1
ATOM 823 C CA . GLN A 1 113 ? -7.395 -2.465 26.089 1.00 97.56 113 GLN A CA 1
ATOM 824 C C . GLN A 1 113 ? -8.594 -2.523 25.133 1.00 97.56 113 GLN A C 1
ATOM 826 O O . GLN A 1 113 ? -9.219 -3.579 25.000 1.00 97.56 113 GLN A O 1
ATOM 831 N N . GLN A 1 114 ? -8.952 -1.401 24.504 1.00 98.12 114 GLN A N 1
ATOM 832 C CA . GLN A 1 114 ? -10.152 -1.310 23.669 1.00 98.12 114 GLN A CA 1
ATOM 833 C C . GLN A 1 114 ? -9.955 -0.364 22.485 1.00 98.12 114 GLN A C 1
ATOM 835 O O . GLN A 1 114 ? -9.767 0.839 22.666 1.00 98.12 114 GLN A O 1
ATOM 840 N N . LEU A 1 115 ? -10.122 -0.896 21.276 1.00 98.56 115 LEU A N 1
ATOM 841 C CA . LEU A 1 115 ? -10.329 -0.131 20.050 1.00 98.56 115 LEU A CA 1
ATOM 842 C C . LEU A 1 115 ? -11.821 -0.123 19.705 1.00 98.56 115 LEU A C 1
ATOM 844 O O . LEU A 1 115 ? -12.432 -1.185 19.600 1.00 98.56 115 LEU A O 1
ATOM 848 N N . SER A 1 116 ? -12.415 1.050 19.509 1.00 98.50 116 SER A N 1
ATOM 849 C CA . SER A 1 116 ? -13.811 1.208 19.097 1.00 98.50 116 SER A CA 1
ATOM 850 C C . SER A 1 116 ? -13.908 2.185 17.929 1.00 98.50 116 SER A C 1
ATOM 852 O O . SER A 1 116 ? -13.613 3.371 18.077 1.00 98.50 116 SER A O 1
ATOM 854 N N . LEU A 1 117 ? -14.307 1.686 16.758 1.00 98.50 117 LEU A N 1
ATOM 855 C CA . LEU A 1 117 ? -14.605 2.494 15.577 1.00 98.50 117 LEU A CA 1
ATOM 856 C C . LEU A 1 117 ? -16.116 2.465 15.340 1.00 98.50 117 LEU A C 1
ATOM 858 O O . LEU A 1 117 ? -16.664 1.411 15.031 1.00 98.50 117 LEU A O 1
ATOM 862 N N . ASN A 1 118 ? -16.781 3.611 15.470 1.00 98.31 118 ASN A N 1
ATOM 863 C CA . ASN A 1 118 ? -18.227 3.753 15.299 1.00 98.31 118 ASN A CA 1
ATOM 864 C C . ASN A 1 118 ? -18.515 4.718 14.145 1.00 98.31 118 ASN A C 1
ATOM 866 O O . ASN A 1 118 ? -18.363 5.935 14.276 1.00 98.31 118 ASN A O 1
ATOM 870 N N . SER A 1 119 ? -18.910 4.180 12.992 1.00 98.25 119 SER A N 1
ATOM 871 C CA . SER A 1 119 ? -19.263 4.974 11.823 1.00 98.25 119 SER A CA 1
ATOM 872 C C . SER A 1 119 ? -20.761 5.041 11.572 1.00 98.25 119 SER A C 1
ATOM 874 O O . SER A 1 119 ? -21.454 4.025 11.507 1.00 98.25 119 SER A O 1
ATOM 876 N N . ALA A 1 120 ? -21.250 6.258 11.332 1.00 97.94 120 ALA A N 1
ATOM 877 C CA . ALA A 1 120 ? -22.623 6.488 10.905 1.00 97.94 120 ALA A CA 1
ATOM 878 C C . ALA A 1 120 ? -22.925 5.975 9.489 1.00 97.94 120 ALA A C 1
ATOM 880 O O . ALA A 1 120 ? -24.103 5.866 9.137 1.00 97.94 120 ALA A O 1
ATOM 881 N N . LYS A 1 121 ? -21.899 5.665 8.689 1.00 98.38 121 LYS A N 1
ATOM 882 C CA . LYS A 1 121 ? -22.012 5.044 7.367 1.00 98.38 121 LYS A CA 1
ATOM 883 C C . LYS A 1 121 ? -21.060 3.853 7.272 1.00 98.38 121 LYS A C 1
ATOM 885 O O . LYS A 1 121 ? -21.421 2.786 7.767 1.00 98.38 121 LYS A O 1
ATOM 890 N N . ASP A 1 122 ? -19.900 4.015 6.640 1.00 98.81 122 ASP A N 1
ATOM 891 C CA . ASP A 1 122 ? -18.965 2.935 6.339 1.00 98.81 122 ASP A CA 1
ATOM 892 C C . ASP A 1 122 ? -17.662 3.040 7.153 1.00 98.81 122 ASP A C 1
ATOM 894 O O . ASP A 1 122 ? -17.134 4.126 7.405 1.00 98.81 122 ASP A O 1
ATOM 898 N N . ILE A 1 123 ? -17.087 1.889 7.509 1.00 98.88 123 ILE A N 1
ATOM 899 C CA . ILE A 1 123 ? -15.699 1.790 7.980 1.00 98.88 123 ILE A CA 1
ATOM 900 C C . ILE A 1 123 ? -14.860 1.222 6.839 1.00 98.88 123 ILE A C 1
ATOM 902 O O . ILE A 1 123 ? -15.057 0.082 6.423 1.00 98.88 123 ILE A O 1
ATOM 906 N N . ASN A 1 124 ? -13.893 1.992 6.348 1.00 98.75 124 ASN A N 1
ATOM 907 C CA . ASN A 1 124 ? -13.003 1.582 5.267 1.00 98.75 124 ASN A CA 1
ATOM 908 C C . ASN A 1 124 ? -11.559 1.510 5.765 1.00 98.75 124 ASN A C 1
ATOM 910 O O . ASN A 1 124 ? -10.949 2.535 6.056 1.00 98.75 124 ASN A O 1
ATOM 914 N N . ILE A 1 125 ? -10.980 0.315 5.800 1.00 98.69 125 ILE A N 1
ATOM 915 C CA . ILE A 1 125 ? -9.596 0.074 6.210 1.00 98.69 125 ILE A CA 1
ATOM 916 C C . ILE A 1 125 ? -8.850 -0.509 5.008 1.00 98.69 125 ILE A C 1
ATOM 918 O O . ILE A 1 125 ? -9.236 -1.545 4.462 1.00 98.69 125 ILE A O 1
ATOM 922 N N . LYS A 1 126 ? -7.801 0.177 4.552 1.00 98.06 126 LYS A N 1
ATOM 923 C CA . LYS A 1 126 ? -7.094 -0.140 3.304 1.00 98.06 126 LYS A CA 1
ATOM 924 C C . LYS A 1 126 ? -5.583 -0.185 3.505 1.00 98.06 126 LYS A C 1
ATOM 926 O O . LYS A 1 126 ? -5.033 0.597 4.278 1.00 98.06 126 LYS A O 1
ATOM 931 N N . ALA A 1 127 ? -4.894 -1.050 2.773 1.00 96.94 127 ALA A N 1
ATOM 932 C CA . ALA A 1 127 ? -3.441 -1.006 2.672 1.00 96.94 127 ALA A CA 1
ATOM 933 C C . ALA A 1 127 ? -2.952 0.329 2.083 1.00 96.94 127 ALA A C 1
ATOM 935 O O . ALA A 1 127 ? -3.584 0.913 1.197 1.00 96.94 127 ALA A O 1
ATOM 936 N N . GLY A 1 128 ? -1.793 0.771 2.558 1.00 94.12 128 GLY A N 1
ATOM 937 C CA . GLY A 1 128 ? -0.920 1.692 1.843 1.00 94.12 128 GLY A CA 1
ATOM 938 C C . GLY A 1 128 ? -0.040 0.939 0.845 1.00 94.12 128 GLY A C 1
ATOM 939 O O . GLY A 1 128 ? -0.191 -0.271 0.660 1.00 94.12 128 GLY A O 1
ATOM 940 N N . TYR A 1 129 ? 0.887 1.638 0.191 1.00 92.25 129 TYR A N 1
ATOM 941 C CA . TYR A 1 129 ? 1.773 1.011 -0.789 1.00 92.25 129 TYR A CA 1
ATOM 942 C C . TYR A 1 129 ? 3.178 1.600 -0.777 1.00 92.25 129 TYR A C 1
ATOM 944 O O . TYR A 1 129 ? 3.348 2.818 -0.813 1.00 92.25 129 TYR A O 1
ATOM 952 N N . ASP A 1 130 ? 4.156 0.704 -0.841 1.00 89.06 130 ASP A N 1
ATOM 953 C CA . ASP A 1 130 ? 5.518 1.005 -1.253 1.00 89.06 130 ASP A CA 1
ATOM 954 C C . ASP A 1 130 ? 5.649 0.834 -2.769 1.00 89.06 130 ASP A C 1
ATOM 956 O O . ASP A 1 130 ? 4.991 -0.007 -3.392 1.00 89.06 130 ASP A O 1
ATOM 960 N N . GLY A 1 131 ? 6.534 1.621 -3.367 1.00 89.50 131 GLY A N 1
ATOM 961 C CA . GLY A 1 131 ? 6.839 1.611 -4.786 1.00 89.50 131 GLY A CA 1
ATOM 962 C C . GLY A 1 131 ? 8.342 1.597 -5.037 1.00 89.50 131 GLY A C 1
ATOM 963 O O . GLY A 1 131 ? 9.120 2.215 -4.315 1.00 89.50 131 GLY A O 1
ATOM 964 N N . SER A 1 132 ? 8.775 0.927 -6.099 1.00 89.56 132 SER A N 1
ATOM 965 C CA . SER A 1 132 ? 10.121 1.127 -6.637 1.00 89.56 132 SER A CA 1
ATOM 966 C C . SER A 1 132 ? 10.127 1.051 -8.155 1.00 89.56 132 SER A C 1
ATOM 968 O O . SER A 1 132 ? 9.399 0.259 -8.748 1.00 89.56 132 SER A O 1
ATOM 970 N N . LEU A 1 133 ? 10.970 1.872 -8.766 1.00 85.94 133 LEU A N 1
ATOM 971 C CA . LEU A 1 133 ? 11.288 1.883 -10.183 1.00 85.94 133 LEU A CA 1
ATOM 972 C C . LEU A 1 133 ? 12.797 1.711 -10.320 1.00 85.94 133 LEU A C 1
ATOM 974 O O . LEU A 1 133 ? 13.569 2.439 -9.696 1.00 85.94 133 LEU A O 1
ATOM 978 N N . ASN A 1 134 ? 13.215 0.781 -11.166 1.00 88.44 134 ASN A N 1
ATOM 979 C CA . ASN A 1 134 ? 14.587 0.694 -11.637 1.00 88.44 134 ASN A CA 1
ATOM 980 C C . ASN A 1 134 ? 14.559 0.571 -13.154 1.00 88.44 134 ASN A C 1
ATOM 982 O O . ASN A 1 134 ? 14.111 -0.446 -13.674 1.00 88.44 134 ASN A O 1
ATOM 986 N N . GLU A 1 135 ? 15.037 1.601 -13.832 1.00 89.06 135 GLU A N 1
ATOM 987 C CA . GLU A 1 135 ? 15.082 1.695 -15.283 1.00 89.06 135 GLU A CA 1
ATOM 988 C C . GLU A 1 135 ? 16.520 1.933 -15.736 1.00 89.06 135 GLU A C 1
ATOM 990 O O . GLU A 1 135 ? 17.246 2.743 -15.155 1.00 89.06 135 GLU A O 1
ATOM 995 N N . SER A 1 136 ? 16.933 1.225 -16.777 1.00 88.06 136 SER A N 1
ATOM 996 C CA . SER A 1 136 ? 18.206 1.389 -17.452 1.00 88.06 136 SER A CA 1
ATOM 997 C C . SER A 1 136 ? 17.961 1.593 -18.935 1.00 88.06 136 SER A C 1
ATOM 999 O O . SER A 1 136 ? 17.245 0.835 -19.577 1.00 88.06 136 SER A O 1
ATOM 1001 N N . TYR A 1 137 ? 18.579 2.629 -19.472 1.00 88.56 137 TYR A N 1
ATOM 1002 C CA . TYR A 1 137 ? 18.571 2.979 -20.874 1.00 88.56 137 TYR A CA 1
ATOM 1003 C C . TYR A 1 137 ? 20.010 3.015 -21.369 1.00 88.56 137 TYR A C 1
ATOM 1005 O O . TYR A 1 137 ? 20.875 3.644 -20.753 1.00 88.56 137 TYR A O 1
ATOM 1013 N N . HIS A 1 138 ? 20.266 2.375 -22.498 1.00 88.75 138 HIS A N 1
ATOM 1014 C CA . HIS A 1 138 ? 21.565 2.361 -23.137 1.00 88.75 138 HIS A CA 1
ATOM 1015 C C . HIS A 1 138 ? 21.399 2.522 -24.640 1.00 88.75 138 HIS A C 1
ATOM 1017 O O . HIS A 1 138 ? 20.688 1.763 -25.291 1.00 88.75 138 HIS A O 1
ATOM 1023 N N . LYS A 1 139 ? 22.085 3.501 -25.218 1.00 88.25 139 LYS A N 1
ATOM 1024 C CA . LYS A 1 139 ? 22.124 3.701 -26.659 1.00 88.25 139 LYS A CA 1
ATOM 1025 C C . LYS A 1 139 ? 23.551 3.869 -27.118 1.00 88.25 139 LYS A C 1
ATOM 1027 O O . LYS A 1 139 ? 24.235 4.786 -26.679 1.00 88.25 139 LYS A O 1
ATOM 1032 N N . THR A 1 140 ? 23.973 3.040 -28.059 1.00 86.69 140 THR A N 1
ATOM 1033 C CA . THR A 1 140 ? 25.280 3.162 -28.701 1.00 86.69 140 THR A CA 1
ATOM 1034 C C . THR A 1 140 ? 25.095 3.300 -30.197 1.00 86.69 140 THR A C 1
ATOM 1036 O O . THR A 1 140 ? 24.202 2.701 -30.798 1.00 86.69 140 THR A O 1
ATOM 1039 N N . SER A 1 141 ? 25.940 4.111 -30.816 1.00 85.19 141 SER A N 1
ATOM 1040 C CA . SER A 1 141 ? 26.076 4.143 -32.261 1.00 85.19 141 SER A CA 1
ATOM 1041 C C . SER A 1 141 ? 27.522 4.370 -32.661 1.00 85.19 141 SER A C 1
ATOM 1043 O O . SER A 1 141 ? 28.276 5.030 -31.946 1.00 85.19 141 SER A O 1
ATOM 1045 N N . GLY A 1 142 ? 27.931 3.820 -33.796 1.00 83.88 142 GLY A N 1
ATOM 1046 C CA . GLY A 1 142 ? 29.298 3.992 -34.260 1.00 83.88 142 GLY A CA 1
ATOM 1047 C C . GLY A 1 142 ? 29.537 3.481 -35.668 1.00 83.88 142 GLY A C 1
ATOM 1048 O O . GLY A 1 142 ? 28.812 2.617 -36.174 1.00 83.88 142 GLY A O 1
ATOM 1049 N N . LEU A 1 143 ? 30.576 4.044 -36.277 1.00 80.44 143 LEU A N 1
ATOM 1050 C CA . LEU A 1 143 ? 31.132 3.613 -37.553 1.00 80.44 143 LEU A CA 1
ATOM 1051 C C . LEU A 1 143 ? 32.162 2.510 -37.295 1.00 80.44 143 LEU A C 1
ATOM 1053 O O . LEU A 1 143 ? 32.985 2.632 -36.387 1.00 80.44 143 LEU A O 1
ATOM 1057 N N . SER A 1 144 ? 32.119 1.428 -38.072 1.00 77.69 144 SER A N 1
ATOM 1058 C CA . SER A 1 144 ? 33.039 0.300 -37.896 1.00 77.69 144 SER A CA 1
ATOM 1059 C C . SER A 1 144 ? 34.158 0.332 -38.936 1.00 77.69 144 SER A C 1
ATOM 1061 O O . SER A 1 144 ? 33.896 0.395 -40.134 1.00 77.69 144 SER A O 1
ATOM 1063 N N . LEU A 1 145 ? 35.416 0.239 -38.491 1.00 77.62 145 LEU A N 1
ATOM 1064 C CA . LEU A 1 145 ? 36.571 0.178 -39.400 1.00 77.62 145 LEU A CA 1
ATOM 1065 C C . LEU A 1 145 ? 36.538 -1.066 -40.300 1.00 77.62 145 LEU A C 1
ATOM 1067 O O . LEU A 1 145 ? 36.999 -1.012 -41.435 1.00 77.62 145 LEU A O 1
ATOM 1071 N N . GLY A 1 146 ? 35.936 -2.160 -39.826 1.00 76.06 146 GLY A N 1
ATOM 1072 C CA . GLY A 1 146 ? 35.676 -3.340 -40.645 1.00 76.06 146 GLY A CA 1
ATOM 1073 C C . GLY A 1 146 ? 34.778 -3.018 -41.841 1.00 76.06 146 GLY A C 1
ATOM 1074 O O . GLY A 1 146 ? 35.117 -3.331 -42.978 1.00 76.06 146 GLY A O 1
ATOM 1075 N N . GLY A 1 147 ? 33.675 -2.301 -41.624 1.00 71.06 147 GLY A N 1
ATOM 1076 C CA . GLY A 1 147 ? 32.783 -1.903 -42.710 1.00 71.06 147 GLY A CA 1
ATOM 1077 C C . GLY A 1 147 ? 33.431 -0.946 -43.718 1.00 71.06 147 GLY A C 1
ATOM 1078 O O . GLY A 1 147 ? 33.069 -0.984 -44.891 1.00 71.06 147 GLY A O 1
ATOM 1079 N N . LEU A 1 148 ? 34.426 -0.146 -43.303 1.00 71.38 148 LEU A N 1
ATOM 1080 C CA . LEU A 1 148 ? 35.218 0.698 -44.213 1.00 71.38 148 LEU A CA 1
ATOM 1081 C C . LEU A 1 148 ? 36.097 -0.133 -45.160 1.00 71.38 148 LEU A C 1
ATOM 1083 O O . LEU A 1 148 ? 36.326 0.280 -46.292 1.00 71.38 148 LEU A O 1
ATOM 1087 N N . VAL A 1 149 ? 36.570 -1.300 -44.715 1.00 79.56 149 VAL A N 1
ATOM 1088 C CA . VAL A 1 149 ? 37.381 -2.223 -45.530 1.00 79.56 149 VAL A CA 1
ATOM 1089 C C . VAL A 1 149 ? 36.555 -3.382 -46.106 1.00 79.56 149 VAL A C 1
ATOM 1091 O O . VAL A 1 149 ? 37.107 -4.379 -46.562 1.00 79.56 149 VAL A O 1
ATOM 1094 N N . GLY A 1 150 ? 35.223 -3.253 -46.105 1.00 67.69 150 GLY A N 1
ATOM 1095 C CA . GLY A 1 150 ? 34.298 -4.209 -46.720 1.00 67.69 150 GLY A CA 1
ATOM 1096 C C . GLY A 1 150 ? 33.959 -5.443 -45.875 1.00 67.69 150 GLY A C 1
ATOM 1097 O O . GLY A 1 150 ? 33.269 -6.335 -46.363 1.00 67.69 150 GLY A O 1
ATOM 1098 N N . ILE A 1 151 ? 34.392 -5.503 -44.611 1.00 73.25 151 ILE A N 1
ATOM 1099 C CA . ILE A 1 151 ? 34.103 -6.603 -43.679 1.00 73.25 151 ILE A CA 1
ATOM 1100 C C . ILE A 1 151 ? 33.067 -6.172 -42.622 1.00 73.25 151 ILE A C 1
ATOM 1102 O O . ILE A 1 151 ? 33.369 -5.527 -41.621 1.00 73.25 151 ILE A O 1
ATOM 1106 N N . GLY A 1 152 ? 31.802 -6.548 -42.828 1.00 78.94 152 GLY A N 1
ATOM 1107 C CA . GLY A 1 152 ? 30.708 -6.283 -41.880 1.00 78.94 152 GLY A CA 1
ATOM 1108 C C . GLY A 1 152 ? 29.989 -4.931 -42.060 1.00 78.94 152 GLY A C 1
ATOM 1109 O O . GLY A 1 152 ? 30.134 -4.275 -43.092 1.00 78.94 152 GLY A O 1
ATOM 1110 N N . PRO A 1 153 ? 29.133 -4.524 -41.097 1.00 77.31 153 PRO A N 1
ATOM 1111 C CA . PRO A 1 153 ? 28.313 -3.319 -41.221 1.00 77.31 153 PRO A CA 1
ATOM 1112 C C . PRO A 1 153 ? 29.150 -2.045 -41.061 1.00 77.31 153 PRO A C 1
ATOM 1114 O O . PRO A 1 153 ? 29.926 -1.920 -40.119 1.00 77.31 153 PRO A O 1
ATOM 1117 N N . LEU A 1 154 ? 28.946 -1.072 -41.947 1.00 78.06 154 LEU A N 1
ATOM 1118 C CA . LEU A 1 154 ? 29.603 0.237 -41.929 1.00 78.06 154 LEU A CA 1
ATOM 1119 C C . LEU A 1 154 ? 29.172 1.080 -40.726 1.00 78.06 154 LEU A C 1
ATOM 1121 O O . LEU A 1 154 ? 29.998 1.732 -40.093 1.00 78.06 154 LEU A O 1
ATOM 1125 N N . TYR A 1 155 ? 27.889 1.013 -40.380 1.00 81.31 155 TYR A N 1
ATOM 1126 C CA . TYR A 1 155 ? 27.310 1.698 -39.232 1.00 81.31 155 TYR A CA 1
ATOM 1127 C C . TYR A 1 155 ? 26.432 0.741 -38.434 1.00 81.31 155 TYR A C 1
ATOM 1129 O O . TYR A 1 155 ? 25.696 -0.075 -38.999 1.00 81.31 155 TYR A O 1
ATOM 1137 N N . THR A 1 156 ? 26.479 0.867 -37.110 1.00 82.19 156 THR A N 1
ATOM 1138 C CA . THR A 1 156 ? 25.547 0.176 -36.219 1.00 82.19 156 THR A CA 1
ATOM 1139 C C . THR A 1 156 ? 25.006 1.132 -35.166 1.00 82.19 156 THR A C 1
ATOM 1141 O O . THR A 1 156 ? 25.728 2.002 -34.679 1.00 82.19 156 THR A O 1
ATOM 1144 N N . SER A 1 157 ? 23.736 0.959 -34.804 1.00 84.81 157 SER A N 1
ATOM 1145 C CA . SER A 1 157 ? 23.144 1.574 -33.622 1.00 84.81 157 SER A CA 1
ATOM 1146 C C . SER A 1 157 ? 22.307 0.557 -32.860 1.00 84.81 157 SER A C 1
ATOM 1148 O O . SER A 1 157 ? 21.558 -0.217 -33.456 1.00 84.81 157 SER A O 1
ATOM 1150 N N . THR A 1 158 ? 22.450 0.557 -31.542 1.00 84.94 158 THR A N 1
ATOM 1151 C CA . THR A 1 158 ? 21.668 -0.249 -30.607 1.00 84.94 158 THR A CA 1
ATOM 1152 C C . THR A 1 158 ? 21.038 0.673 -29.578 1.00 84.94 158 THR A C 1
ATOM 1154 O O . THR A 1 158 ? 21.697 1.588 -29.088 1.00 84.94 158 THR A O 1
ATOM 1157 N N . GLU A 1 159 ? 19.769 0.449 -29.269 1.00 86.06 159 GLU A N 1
ATOM 1158 C CA . GLU A 1 159 ? 19.018 1.144 -28.228 1.00 86.06 159 GLU A CA 1
ATOM 1159 C C . GLU A 1 159 ? 18.305 0.094 -27.384 1.00 86.06 159 GLU A C 1
ATOM 1161 O O . GLU A 1 159 ? 17.466 -0.643 -27.897 1.00 86.06 159 GLU A O 1
ATOM 1166 N N . ASP A 1 160 ? 18.644 0.061 -26.104 1.00 87.94 160 ASP A N 1
ATOM 1167 C CA . ASP A 1 160 ? 18.122 -0.865 -25.114 1.00 87.94 160 ASP A CA 1
ATOM 1168 C C . ASP A 1 160 ? 17.495 -0.055 -23.975 1.00 87.94 160 ASP A C 1
ATOM 1170 O O . ASP A 1 160 ? 18.096 0.893 -23.465 1.00 87.94 160 ASP A O 1
ATOM 1174 N N . LEU A 1 161 ? 16.275 -0.408 -23.585 1.00 85.12 161 LEU A N 1
ATOM 1175 C CA . LEU A 1 161 ? 15.579 0.132 -22.424 1.00 85.12 161 LEU A CA 1
ATOM 1176 C C . LEU A 1 161 ? 15.010 -1.038 -21.636 1.00 85.12 161 LEU A C 1
ATOM 1178 O O . LEU A 1 161 ? 14.168 -1.763 -22.148 1.00 85.12 161 LEU A O 1
ATOM 1182 N N . GLU A 1 162 ? 15.426 -1.165 -20.388 1.00 91.31 162 GLU A N 1
ATOM 1183 C CA . GLU A 1 162 ? 14.940 -2.159 -19.441 1.00 91.31 162 GLU A CA 1
ATOM 1184 C C . GLU A 1 162 ? 14.393 -1.444 -18.222 1.00 91.31 162 GLU A C 1
ATOM 1186 O O . GLU A 1 162 ? 15.056 -0.570 -17.666 1.00 91.31 162 GLU A O 1
ATOM 1191 N N . GLY A 1 163 ? 13.220 -1.835 -17.751 1.00 87.69 163 GLY A N 1
ATOM 1192 C CA . GLY A 1 163 ? 12.665 -1.265 -16.541 1.00 87.69 163 GLY A CA 1
ATOM 1193 C C . GLY A 1 163 ? 11.876 -2.259 -15.721 1.00 87.69 163 GLY A C 1
ATOM 1194 O O . GLY A 1 163 ? 11.340 -3.253 -16.211 1.00 87.69 163 GLY A O 1
ATOM 1195 N N . ARG A 1 164 ? 11.834 -1.984 -14.423 1.00 91.69 164 ARG A N 1
ATOM 1196 C CA . ARG A 1 164 ? 11.093 -2.770 -13.452 1.00 91.69 164 ARG A CA 1
ATOM 1197 C C . ARG A 1 164 ? 10.370 -1.858 -12.481 1.00 91.69 164 ARG A C 1
ATOM 1199 O O . ARG A 1 164 ? 11.009 -1.020 -11.845 1.00 91.69 164 ARG A O 1
ATOM 1206 N N . ILE A 1 165 ? 9.069 -2.072 -12.333 1.00 86.94 165 ILE A N 1
ATOM 1207 C CA . ILE A 1 165 ? 8.207 -1.366 -11.387 1.00 86.94 165 ILE A CA 1
ATOM 1208 C C . ILE A 1 165 ? 7.671 -2.375 -10.380 1.00 86.94 165 ILE A C 1
ATOM 1210 O O . ILE A 1 165 ? 7.011 -3.343 -10.755 1.00 86.94 165 ILE A O 1
ATOM 1214 N N . LYS A 1 166 ? 7.926 -2.130 -9.097 1.00 92.88 166 LYS A N 1
ATOM 1215 C CA . LYS A 1 166 ? 7.384 -2.926 -7.994 1.00 92.88 166 LYS A CA 1
ATOM 1216 C C . LYS A 1 166 ? 6.425 -2.068 -7.190 1.00 92.88 166 LYS A C 1
ATOM 1218 O O . LYS A 1 166 ? 6.753 -0.926 -6.880 1.00 92.88 166 LYS A O 1
ATOM 1223 N N . LYS A 1 167 ? 5.280 -2.634 -6.831 1.00 92.12 167 LYS A N 1
ATOM 1224 C CA . LYS A 1 167 ? 4.304 -2.056 -5.909 1.00 92.12 167 LYS A CA 1
ATOM 1225 C C . LYS A 1 167 ? 3.997 -3.107 -4.856 1.00 92.12 167 LYS A C 1
ATOM 1227 O O . LYS A 1 167 ? 3.506 -4.181 -5.201 1.00 92.12 167 LYS A O 1
ATOM 1232 N N . THR A 1 168 ? 4.292 -2.799 -3.604 1.00 93.50 168 THR A N 1
ATOM 1233 C CA . THR A 1 168 ? 4.103 -3.717 -2.480 1.00 93.50 168 THR A CA 1
ATOM 1234 C C . THR A 1 168 ? 3.094 -3.109 -1.528 1.00 93.50 168 THR A C 1
ATOM 1236 O O . THR A 1 168 ? 3.235 -1.956 -1.134 1.00 93.50 168 THR A O 1
ATOM 1239 N N . ALA A 1 169 ? 2.053 -3.856 -1.186 1.00 94.44 169 ALA A N 1
ATOM 1240 C CA . ALA A 1 169 ? 1.082 -3.435 -0.197 1.00 94.44 169 ALA A CA 1
ATOM 1241 C C . ALA A 1 169 ? 1.716 -3.376 1.195 1.00 94.44 169 ALA A C 1
ATOM 1243 O O . ALA A 1 169 ? 2.439 -4.285 1.604 1.00 94.44 169 ALA A O 1
ATOM 1244 N N . VAL A 1 170 ? 1.395 -2.312 1.923 1.00 96.44 170 VAL A N 1
ATOM 1245 C CA . VAL A 1 170 ? 1.725 -2.140 3.336 1.00 96.44 170 VAL A CA 1
ATOM 1246 C C . VAL A 1 170 ? 0.412 -2.151 4.097 1.00 96.44 170 VAL A C 1
ATOM 1248 O O . VAL A 1 170 ? -0.416 -1.254 3.925 1.00 96.44 170 VAL A O 1
ATOM 1251 N N . ASN A 1 171 ? 0.189 -3.195 4.892 1.00 97.75 171 ASN A N 1
ATOM 1252 C CA . ASN A 1 171 ? -1.085 -3.387 5.574 1.00 97.75 171 ASN A CA 1
ATOM 1253 C C . ASN A 1 171 ? -1.388 -2.217 6.518 1.00 97.75 171 ASN A C 1
ATOM 1255 O O . ASN A 1 171 ? -0.498 -1.736 7.217 1.00 97.75 171 ASN A O 1
ATOM 1259 N N . SER A 1 172 ? -2.655 -1.801 6.584 1.00 98.31 172 SER A N 1
ATOM 1260 C CA . SER A 1 172 ? -3.117 -1.089 7.781 1.00 98.31 172 SER A CA 1
ATOM 1261 C C . SER A 1 172 ? -3.246 -2.085 8.925 1.00 98.31 172 SER A C 1
ATOM 1263 O O . SER A 1 172 ? -3.759 -3.186 8.709 1.00 98.31 172 SER A O 1
ATOM 1265 N N . THR A 1 173 ? -2.825 -1.698 10.123 1.00 98.44 173 THR A N 1
ATOM 1266 C CA . THR A 1 173 ? -2.858 -2.568 11.302 1.00 98.44 173 THR A CA 1
ATOM 1267 C C . THR A 1 173 ? -3.788 -1.998 12.358 1.00 98.44 173 THR A C 1
ATOM 1269 O O . THR A 1 173 ? -3.627 -0.847 12.754 1.00 98.44 173 THR A O 1
ATOM 1272 N N . LEU A 1 174 ? -4.736 -2.810 12.823 1.00 98.69 174 LEU A N 1
ATOM 1273 C CA . LEU A 1 174 ? -5.558 -2.541 13.999 1.00 98.69 174 LEU A CA 1
ATOM 1274 C C . LEU A 1 174 ? -5.226 -3.583 15.073 1.00 98.69 174 LEU A C 1
ATOM 1276 O O . LEU A 1 174 ? -5.358 -4.779 14.822 1.00 98.69 174 LEU A O 1
ATOM 1280 N N . SER A 1 175 ? -4.801 -3.131 16.246 1.00 98.50 175 SER A N 1
ATOM 1281 C CA . SER A 1 175 ? -4.378 -3.963 17.373 1.00 98.50 175 SER A CA 1
ATOM 1282 C C . SER A 1 175 ? -5.108 -3.557 18.651 1.00 98.50 175 SER A C 1
ATOM 1284 O O . SER A 1 175 ? -5.424 -2.379 18.838 1.00 98.50 175 SER A O 1
ATOM 1286 N N . GLY A 1 176 ? -5.382 -4.525 19.524 1.00 98.12 176 GLY A N 1
ATOM 1287 C CA . GLY A 1 176 ? -5.836 -4.261 20.884 1.00 98.12 176 GLY A CA 1
ATOM 1288 C C . GLY A 1 176 ? -6.425 -5.463 21.605 1.00 98.12 176 GLY A C 1
ATOM 1289 O O . GLY A 1 176 ? -6.781 -6.442 20.969 1.00 98.12 176 GLY A O 1
ATOM 1290 N N . ASN A 1 177 ? -6.602 -5.413 22.927 1.00 98.50 177 ASN A N 1
ATOM 1291 C CA . ASN A 1 177 ? -7.202 -6.550 23.640 1.00 98.50 177 ASN A CA 1
ATOM 1292 C C . ASN A 1 177 ? -8.643 -6.838 23.161 1.00 98.50 177 ASN A C 1
ATOM 1294 O O . ASN A 1 177 ? -9.002 -7.984 22.892 1.00 98.50 177 ASN A O 1
ATOM 1298 N N . ASN A 1 178 ? -9.458 -5.795 22.986 1.00 98.69 178 ASN A N 1
ATOM 1299 C CA . ASN A 1 178 ? -10.771 -5.888 22.348 1.00 98.69 178 ASN A CA 1
ATOM 1300 C C . ASN A 1 178 ? -10.874 -4.893 21.193 1.00 98.69 178 ASN A C 1
ATOM 1302 O O . ASN A 1 178 ? -10.517 -3.724 21.338 1.00 98.69 178 ASN A O 1
ATOM 1306 N N . ILE A 1 179 ? -11.414 -5.342 20.064 1.00 98.81 179 ILE A N 1
ATOM 1307 C CA . ILE A 1 179 ? -11.672 -4.507 18.891 1.00 98.81 179 ILE A CA 1
ATOM 1308 C C . ILE A 1 179 ? -13.167 -4.551 18.571 1.00 98.81 179 ILE A C 1
ATOM 1310 O O . ILE A 1 179 ? -13.755 -5.623 18.424 1.00 98.81 179 ILE A O 1
ATOM 1314 N N . THR A 1 180 ? -13.778 -3.379 18.430 1.00 98.81 180 THR A N 1
ATOM 1315 C CA . THR A 1 180 ? -15.178 -3.215 18.035 1.00 98.81 180 THR A CA 1
ATOM 1316 C C . THR A 1 180 ? -15.274 -2.301 16.817 1.00 98.81 180 THR A C 1
ATOM 1318 O O . THR A 1 180 ? -14.824 -1.156 16.857 1.00 98.81 180 THR A O 1
ATOM 1321 N N . LEU A 1 181 ? -15.865 -2.806 15.733 1.00 98.75 181 LEU A N 1
ATOM 1322 C CA . LEU A 1 181 ? -16.060 -2.092 14.470 1.00 98.75 181 LEU A CA 1
ATOM 1323 C C . LEU A 1 181 ? -17.558 -2.008 14.152 1.00 98.75 181 LEU A C 1
ATOM 1325 O O . LEU A 1 181 ? -18.144 -2.974 13.673 1.00 98.75 181 LEU A O 1
ATOM 1329 N N . ASN A 1 182 ? -18.192 -0.868 14.402 1.00 98.69 182 ASN A N 1
ATOM 1330 C CA . ASN A 1 182 ? -19.619 -0.676 14.152 1.00 98.69 182 ASN A CA 1
ATOM 1331 C C . ASN A 1 182 ? -19.824 0.296 12.991 1.00 98.69 182 ASN A C 1
ATOM 1333 O O . ASN A 1 182 ? -19.472 1.468 13.091 1.00 98.69 182 ASN A O 1
ATOM 1337 N N . ALA A 1 183 ? -20.418 -0.179 11.902 1.00 98.62 183 ALA A N 1
ATOM 1338 C CA . ALA A 1 183 ? -20.804 0.619 10.748 1.00 98.62 183 ALA A CA 1
ATOM 1339 C C . ALA A 1 183 ? -22.311 0.466 10.502 1.00 98.62 183 ALA A C 1
ATOM 1341 O O . ALA A 1 183 ? -22.842 -0.641 10.535 1.00 98.62 183 ALA A O 1
ATOM 1342 N N . ASN A 1 184 ? -23.023 1.550 10.200 1.00 98.56 184 ASN A N 1
ATOM 1343 C CA . ASN A 1 184 ? -24.438 1.438 9.813 1.00 98.56 184 ASN A CA 1
ATOM 1344 C C . ASN A 1 184 ? -24.632 0.835 8.413 1.00 98.56 184 ASN A C 1
ATOM 1346 O O . ASN A 1 184 ? -25.722 0.351 8.095 1.00 98.56 184 ASN A O 1
ATOM 1350 N N . ASN A 1 185 ? -23.610 0.915 7.561 1.00 98.62 185 ASN A N 1
ATOM 1351 C CA . ASN A 1 185 ? -23.609 0.359 6.216 1.00 98.62 185 ASN A CA 1
ATOM 1352 C C . ASN A 1 185 ? -22.607 -0.791 6.120 1.00 98.62 185 ASN A C 1
ATOM 1354 O O . ASN A 1 185 ? -22.989 -1.918 6.409 1.00 98.62 185 ASN A O 1
ATOM 1358 N N . ASN A 1 186 ? -21.357 -0.540 5.737 1.00 98.75 186 ASN A N 1
ATOM 1359 C CA . ASN A 1 186 ? -20.402 -1.600 5.431 1.00 98.75 186 ASN A CA 1
ATOM 1360 C C . ASN A 1 186 ? -19.105 -1.465 6.225 1.00 98.75 186 ASN A C 1
ATOM 1362 O O . ASN A 1 186 ? -18.641 -0.363 6.525 1.00 98.75 186 ASN A O 1
ATOM 1366 N N . ILE A 1 187 ? -18.469 -2.605 6.483 1.00 98.81 187 ILE A N 1
ATOM 1367 C CA . ILE A 1 187 ? -17.065 -2.667 6.894 1.00 98.81 187 ILE A CA 1
ATOM 1368 C C . ILE A 1 187 ? -16.270 -3.213 5.714 1.00 98.81 187 ILE A C 1
ATOM 1370 O O . ILE A 1 187 ? -16.455 -4.355 5.303 1.00 98.81 187 ILE A O 1
ATOM 1374 N N . ASN A 1 188 ? -15.378 -2.397 5.164 1.00 98.69 188 ASN A N 1
ATOM 1375 C CA . ASN A 1 188 ? -14.532 -2.746 4.031 1.00 98.69 188 ASN A CA 1
ATOM 1376 C C . ASN A 1 188 ? -13.076 -2.827 4.491 1.00 98.69 188 ASN A C 1
ATOM 1378 O O . ASN A 1 188 ? -12.465 -1.811 4.810 1.00 98.69 188 ASN A O 1
ATOM 1382 N N . ALA A 1 189 ? -12.515 -4.029 4.490 1.00 98.31 189 ALA A N 1
ATOM 1383 C CA . ALA A 1 189 ? -11.167 -4.336 4.942 1.00 98.31 189 ALA A CA 1
ATOM 1384 C C . ALA A 1 189 ? -10.353 -4.913 3.775 1.00 98.31 189 ALA A C 1
ATOM 1386 O O . ALA A 1 189 ? -10.575 -6.047 3.358 1.00 98.31 189 ALA A O 1
ATOM 1387 N N . ALA A 1 190 ? -9.421 -4.135 3.222 1.00 98.12 190 ALA A N 1
ATOM 1388 C CA . ALA A 1 190 ? -8.622 -4.532 2.061 1.00 98.12 190 ALA A CA 1
ATOM 1389 C C . ALA A 1 190 ? -7.120 -4.411 2.341 1.00 98.12 190 ALA A C 1
ATOM 1391 O O . ALA A 1 190 ? -6.597 -3.300 2.418 1.00 98.12 190 ALA A O 1
ATOM 1392 N N . GLY A 1 191 ? -6.417 -5.541 2.465 1.00 97.06 191 GLY A N 1
ATOM 1393 C CA . GLY A 1 191 ? -4.989 -5.542 2.806 1.00 97.06 191 GLY A CA 1
ATOM 1394 C C . GLY A 1 191 ? -4.740 -4.996 4.208 1.00 97.06 191 GLY A C 1
ATOM 1395 O O . GLY A 1 191 ? -4.121 -3.949 4.394 1.00 97.06 191 GLY A O 1
ATOM 1396 N N . VAL A 1 192 ? -5.315 -5.664 5.202 1.00 97.94 192 VAL A N 1
ATOM 1397 C CA . VAL A 1 192 ? -5.292 -5.210 6.592 1.00 97.94 192 VAL A CA 1
ATOM 1398 C C . VAL A 1 192 ? -4.863 -6.344 7.505 1.00 97.94 192 VAL A C 1
ATOM 1400 O O . VAL A 1 192 ? -5.092 -7.514 7.200 1.00 97.94 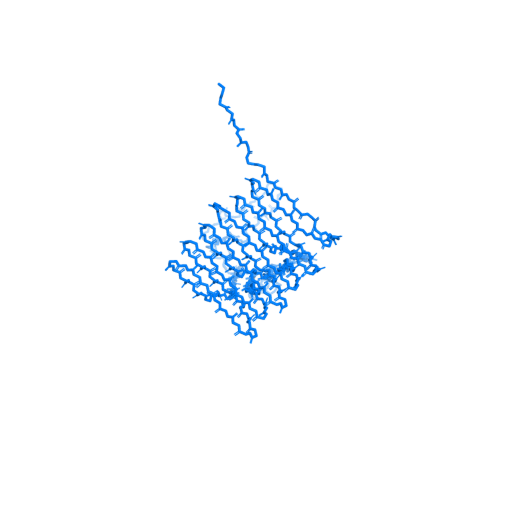192 VAL A O 1
ATOM 1403 N N . ASN A 1 193 ? -4.274 -5.984 8.636 1.00 98.06 193 ASN A N 1
ATOM 1404 C CA . ASN A 1 193 ? -4.039 -6.878 9.755 1.00 98.06 193 ASN A CA 1
ATOM 1405 C C . ASN A 1 193 ? -4.900 -6.406 10.932 1.00 98.06 193 ASN A C 1
ATOM 1407 O O . ASN A 1 193 ? -4.750 -5.270 11.374 1.00 98.06 193 ASN A O 1
ATOM 1411 N N . ILE A 1 194 ? -5.814 -7.244 11.417 1.00 98.00 194 ILE A N 1
ATOM 1412 C CA . ILE A 1 194 ? -6.635 -6.946 12.598 1.00 98.00 194 ILE A CA 1
ATOM 1413 C C . ILE A 1 194 ? -6.335 -8.029 13.626 1.00 98.00 194 ILE A C 1
ATOM 1415 O O . ILE A 1 194 ? -6.627 -9.200 13.385 1.00 98.00 194 ILE A O 1
ATOM 1419 N N . GLN A 1 195 ? -5.736 -7.642 14.746 1.00 98.06 195 GLN A N 1
ATOM 1420 C CA . GLN A 1 195 ? -5.296 -8.556 15.790 1.00 98.06 195 GLN A CA 1
ATOM 1421 C C . GLN A 1 195 ? -5.907 -8.145 17.121 1.00 98.06 195 GLN A C 1
ATOM 1423 O O . GLN A 1 195 ? -5.719 -7.013 17.556 1.00 98.06 195 GLN A O 1
ATOM 1428 N N . ALA A 1 196 ? -6.614 -9.071 17.768 1.00 98.12 196 ALA A N 1
ATOM 1429 C CA . ALA A 1 196 ? -7.056 -8.870 19.134 1.00 98.12 196 ALA A CA 1
ATOM 1430 C C . ALA A 1 196 ? -6.712 -10.046 20.036 1.00 98.12 196 ALA A C 1
ATOM 1432 O O . ALA A 1 196 ? -6.820 -11.197 19.608 1.00 98.12 196 ALA A O 1
ATOM 1433 N N . ASP A 1 197 ? -6.339 -9.741 21.277 1.00 98.38 197 ASP A N 1
ATOM 1434 C CA . ASP A 1 197 ? -5.957 -10.759 22.261 1.00 98.38 197 ASP A CA 1
ATOM 1435 C C . ASP A 1 197 ? -7.175 -11.470 22.864 1.00 98.38 197 ASP A C 1
ATOM 1437 O O . ASP A 1 197 ? -7.102 -12.657 23.179 1.00 98.38 197 ASP A O 1
ATOM 1441 N N . ASN A 1 198 ? -8.306 -10.769 23.000 1.00 98.62 198 ASN A N 1
ATOM 1442 C CA . ASN A 1 198 ? -9.536 -11.321 23.565 1.00 98.62 198 ASN A CA 1
ATOM 1443 C C . ASN A 1 198 ? -10.676 -11.407 22.544 1.00 98.62 198 ASN A C 1
ATOM 1445 O O . ASN A 1 198 ? -11.237 -12.483 22.344 1.00 98.62 198 ASN A O 1
ATOM 1449 N N . SER A 1 199 ? -11.064 -10.297 21.905 1.00 98.50 199 SER A N 1
ATOM 1450 C CA . SER A 1 199 ? -12.211 -10.325 20.988 1.00 98.50 199 SER A CA 1
ATOM 1451 C C . SER A 1 199 ? -12.141 -9.316 19.847 1.00 98.50 199 SER A C 1
ATOM 1453 O O . SER A 1 199 ? -11.679 -8.188 20.008 1.00 98.50 199 SER A O 1
ATOM 1455 N N . ILE A 1 200 ? -12.666 -9.726 18.690 1.00 98.44 200 ILE A N 1
ATOM 1456 C CA . ILE A 1 200 ? -13.003 -8.847 17.569 1.00 98.44 200 ILE A CA 1
ATOM 1457 C C . ILE A 1 200 ? -14.514 -8.950 17.375 1.00 98.44 200 ILE A C 1
ATOM 1459 O O . ILE A 1 200 ? -15.054 -10.040 17.195 1.00 98.44 200 ILE A O 1
ATOM 1463 N N . SER A 1 201 ? -15.197 -7.814 17.421 1.00 97.94 201 SER A N 1
ATOM 1464 C CA . SER A 1 201 ? -16.645 -7.696 17.267 1.00 97.94 201 SER A CA 1
ATOM 1465 C C . SER A 1 201 ? -16.979 -6.583 16.281 1.00 97.94 201 SER A C 1
ATOM 1467 O O . SER A 1 201 ? -16.189 -5.664 16.062 1.00 97.94 201 SER A O 1
ATOM 1469 N N . GLY A 1 202 ? -18.159 -6.647 15.680 1.00 96.56 202 GLY A N 1
ATOM 1470 C CA . GLY A 1 202 ? -18.623 -5.572 14.825 1.00 96.56 202 GLY A CA 1
ATOM 1471 C C . GLY A 1 202 ? -20.021 -5.797 14.287 1.00 96.56 202 GLY A C 1
ATOM 1472 O O . GLY A 1 202 ? -20.482 -6.933 14.175 1.00 96.56 202 GLY A O 1
ATOM 1473 N N . THR A 1 203 ? -20.688 -4.701 13.953 1.00 97.81 203 THR A N 1
ATOM 1474 C CA . THR A 1 203 ? -22.011 -4.700 13.327 1.00 97.81 203 THR A CA 1
ATOM 1475 C C . THR A 1 203 ? -21.950 -3.916 12.029 1.00 97.81 203 THR A C 1
ATOM 1477 O O . THR A 1 203 ? -21.462 -2.789 12.027 1.00 97.81 203 THR A O 1
ATOM 1480 N N . ALA A 1 204 ? -22.459 -4.498 10.949 1.00 98.56 204 ALA A N 1
ATOM 1481 C CA . ALA A 1 204 ? -22.628 -3.858 9.650 1.00 98.56 204 ALA A CA 1
ATOM 1482 C C . ALA A 1 204 ? -23.738 -4.570 8.873 1.00 98.56 204 ALA A C 1
ATOM 1484 O O . ALA A 1 204 ? -24.139 -5.675 9.244 1.00 98.56 204 ALA A O 1
ATOM 1485 N N . LYS A 1 205 ? -24.225 -3.954 7.794 1.00 98.62 205 LYS A N 1
ATOM 1486 C CA . LYS A 1 205 ? -25.059 -4.641 6.800 1.00 98.62 205 LYS A CA 1
ATOM 1487 C C . LYS A 1 205 ? -24.226 -5.670 6.045 1.00 98.62 205 LYS A C 1
ATOM 1489 O O . LYS A 1 205 ? -24.621 -6.827 5.992 1.00 98.62 205 LYS A O 1
ATOM 1494 N N . ASP A 1 206 ? -23.055 -5.257 5.560 1.00 98.50 206 ASP A N 1
ATOM 1495 C CA . ASP A 1 206 ? -22.107 -6.128 4.868 1.00 98.50 206 ASP A CA 1
ATOM 1496 C C . ASP A 1 206 ? -20.681 -5.954 5.412 1.00 98.50 206 ASP A C 1
ATOM 1498 O O . ASP A 1 206 ? -20.250 -4.857 5.783 1.00 98.50 206 ASP A O 1
ATOM 1502 N N . ILE A 1 207 ? -19.926 -7.054 5.439 1.00 98.25 207 ILE A N 1
ATOM 1503 C CA . ILE A 1 207 ? -18.511 -7.073 5.826 1.00 98.25 207 ILE A CA 1
ATOM 1504 C C . ILE A 1 207 ? -17.709 -7.660 4.667 1.00 98.25 207 ILE A C 1
ATOM 1506 O O . ILE A 1 207 ? -17.816 -8.844 4.352 1.00 98.25 207 ILE A O 1
ATOM 1510 N N . ASN A 1 208 ? -16.883 -6.823 4.045 1.00 98.12 208 ASN A N 1
ATOM 1511 C CA . ASN A 1 208 ? -16.067 -7.170 2.890 1.00 98.12 208 ASN A CA 1
ATOM 1512 C C . ASN A 1 208 ? -14.600 -7.271 3.304 1.00 98.12 208 ASN A C 1
ATOM 1514 O O . ASN A 1 208 ? -13.975 -6.258 3.618 1.00 98.12 208 ASN A O 1
ATOM 1518 N N . ILE A 1 209 ? -14.033 -8.476 3.254 1.00 97.50 209 ILE A N 1
ATOM 1519 C CA . ILE A 1 209 ? -12.617 -8.722 3.551 1.00 97.50 209 ILE A CA 1
ATOM 1520 C C . ILE A 1 209 ? -11.929 -9.176 2.271 1.00 97.50 209 ILE A C 1
ATOM 1522 O O . ILE A 1 209 ? -12.288 -10.195 1.683 1.00 97.50 209 ILE A O 1
ATOM 1526 N N . GLN A 1 210 ? -10.949 -8.400 1.824 1.00 96.88 210 GLN A N 1
ATOM 1527 C CA . GLN A 1 210 ? -10.245 -8.626 0.571 1.00 96.88 210 GLN A CA 1
ATOM 1528 C C . GLN A 1 210 ? -8.737 -8.596 0.791 1.00 96.88 210 GLN A C 1
ATOM 1530 O O . GLN A 1 210 ? -8.201 -7.777 1.542 1.00 96.88 210 GLN A O 1
ATOM 1535 N N . ASN A 1 211 ? -8.032 -9.474 0.085 1.00 94.69 211 ASN A N 1
ATOM 1536 C CA . ASN A 1 211 ? -6.595 -9.322 -0.058 1.00 94.69 211 ASN A CA 1
ATOM 1537 C C . ASN A 1 211 ? -6.278 -8.216 -1.079 1.00 94.69 211 ASN A C 1
ATOM 1539 O O . ASN A 1 211 ? -7.092 -7.893 -1.945 1.00 94.69 211 ASN A O 1
ATOM 1543 N N . VAL A 1 212 ? -5.071 -7.664 -0.998 1.00 94.38 212 VAL A N 1
ATOM 1544 C CA . VAL A 1 212 ? -4.520 -6.740 -1.994 1.00 94.38 212 VAL A CA 1
ATOM 1545 C C . VAL A 1 212 ? -3.293 -7.364 -2.646 1.00 94.38 212 VAL A C 1
ATOM 1547 O O . VAL A 1 212 ? -2.563 -8.136 -2.028 1.00 94.38 212 VAL A O 1
ATOM 1550 N N . ASN A 1 213 ? -3.073 -7.042 -3.917 1.00 88.00 213 ASN A N 1
ATOM 1551 C CA . ASN A 1 213 ? -2.012 -7.661 -4.701 1.00 88.00 213 ASN A CA 1
ATOM 1552 C C . ASN A 1 213 ? -0.756 -6.792 -4.732 1.00 88.00 213 ASN A C 1
ATOM 1554 O O . ASN A 1 213 ? -0.824 -5.577 -4.937 1.00 88.00 213 ASN A O 1
ATOM 1558 N N . ASN A 1 214 ? 0.392 -7.457 -4.629 1.00 92.56 214 ASN A N 1
ATOM 1559 C CA . ASN A 1 214 ? 1.679 -6.883 -4.994 1.00 92.56 214 ASN A CA 1
ATOM 1560 C C . ASN A 1 214 ? 1.867 -7.020 -6.505 1.00 92.56 214 ASN A C 1
ATOM 1562 O O . ASN A 1 214 ? 1.501 -8.042 -7.087 1.00 92.56 214 ASN A O 1
ATOM 1566 N N . THR A 1 215 ? 2.457 -6.015 -7.144 1.00 89.38 215 THR A N 1
ATOM 1567 C CA . THR A 1 215 ? 2.782 -6.076 -8.573 1.00 89.38 215 THR A CA 1
ATOM 1568 C C . THR A 1 215 ? 4.276 -5.958 -8.779 1.00 89.38 215 THR A C 1
ATOM 1570 O O . THR A 1 215 ? 4.933 -5.132 -8.148 1.00 89.38 215 THR A O 1
ATOM 1573 N N . ASP A 1 216 ? 4.797 -6.740 -9.713 1.00 94.81 216 ASP A N 1
ATOM 1574 C CA . ASP A 1 216 ? 6.197 -6.726 -10.111 1.00 94.81 216 ASP A CA 1
ATOM 1575 C C . ASP A 1 216 ? 6.257 -6.808 -11.635 1.00 94.81 216 ASP A C 1
ATOM 1577 O O . ASP A 1 216 ? 6.102 -7.873 -12.228 1.00 94.81 216 ASP A O 1
ATOM 1581 N N . THR A 1 217 ? 6.339 -5.646 -12.274 1.00 91.06 217 THR A N 1
ATOM 1582 C CA . THR A 1 217 ? 6.227 -5.516 -13.728 1.00 91.06 217 THR A CA 1
ATOM 1583 C C . THR A 1 217 ? 7.592 -5.243 -14.321 1.00 91.06 217 THR A C 1
ATOM 1585 O O . THR A 1 217 ? 8.253 -4.283 -13.931 1.00 91.06 217 THR A O 1
ATOM 1588 N N . HIS A 1 218 ? 7.980 -6.063 -15.290 1.00 93.75 218 HIS A N 1
ATOM 1589 C CA . HIS A 1 218 ? 9.179 -5.883 -16.096 1.00 93.75 218 HIS A CA 1
ATOM 1590 C C . HIS A 1 218 ? 8.784 -5.442 -17.508 1.00 93.75 218 HIS A C 1
ATOM 1592 O O . HIS A 1 218 ? 7.829 -5.975 -18.073 1.00 93.75 218 HIS A O 1
ATOM 1598 N N . TYR A 1 219 ? 9.513 -4.488 -18.078 1.00 80.94 219 TYR A N 1
ATOM 1599 C CA . TYR A 1 219 ? 9.362 -4.069 -19.468 1.00 80.94 219 TYR A CA 1
ATOM 1600 C C . TYR A 1 219 ? 10.726 -3.907 -20.125 1.00 80.94 219 TYR A C 1
ATOM 1602 O O . TYR A 1 219 ? 11.688 -3.486 -19.484 1.00 80.94 219 TYR A O 1
ATOM 1610 N N . SER A 1 220 ? 10.779 -4.224 -21.412 1.00 86.25 220 SER A N 1
ATOM 1611 C CA . SER A 1 220 ? 11.991 -4.181 -22.215 1.00 86.25 220 SER A CA 1
ATOM 1612 C C . SER A 1 220 ? 11.706 -3.623 -23.603 1.00 86.25 220 SER A C 1
ATOM 1614 O O . SER A 1 220 ? 10.615 -3.782 -24.158 1.00 86.25 220 SER A O 1
ATOM 1616 N N . LYS A 1 221 ? 12.699 -2.958 -24.187 1.00 85.25 221 LYS A N 1
ATOM 1617 C CA . LYS A 1 221 ? 12.698 -2.516 -25.581 1.00 85.25 221 LYS A CA 1
ATOM 1618 C C . LYS A 1 221 ? 14.118 -2.615 -26.112 1.00 85.25 221 LYS A C 1
ATOM 1620 O O . LYS A 1 221 ? 15.011 -1.947 -25.608 1.00 85.25 221 LYS A O 1
ATOM 1625 N N . HIS A 1 222 ? 14.280 -3.369 -27.193 1.00 85.25 222 HIS A N 1
ATOM 1626 C CA . HIS A 1 222 ? 15.538 -3.489 -27.921 1.00 85.25 222 HIS A CA 1
ATOM 1627 C C . HIS A 1 222 ? 15.329 -3.064 -29.372 1.00 85.25 222 HIS A C 1
ATOM 1629 O O . HIS A 1 222 ? 14.475 -3.611 -30.072 1.00 85.25 222 HIS A O 1
ATOM 1635 N N . LYS A 1 223 ? 16.112 -2.095 -29.847 1.00 82.94 223 LYS A N 1
ATOM 1636 C CA . LYS A 1 223 ? 16.173 -1.702 -31.259 1.00 82.94 223 LYS A CA 1
ATOM 1637 C C . LYS A 1 223 ? 17.608 -1.817 -31.756 1.00 82.94 223 LYS A C 1
ATOM 1639 O O . LYS A 1 223 ? 18.541 -1.330 -31.122 1.00 82.94 223 LYS A O 1
ATOM 1644 N N . LYS A 1 224 ? 17.787 -2.435 -32.925 1.00 85.88 224 LYS A N 1
ATOM 1645 C CA . LYS A 1 224 ? 19.089 -2.575 -33.582 1.00 85.88 224 LYS A CA 1
ATOM 1646 C C . LYS A 1 224 ? 18.993 -2.169 -35.042 1.00 85.88 224 LYS A C 1
ATOM 1648 O O . LYS A 1 224 ? 18.244 -2.767 -35.804 1.00 85.88 224 LYS A O 1
ATOM 1653 N N . VAL A 1 225 ? 19.808 -1.197 -35.429 1.00 83.44 225 VAL A N 1
ATOM 1654 C CA . VAL A 1 225 ? 19.966 -0.737 -36.808 1.00 83.44 225 VAL A CA 1
ATOM 1655 C C . VAL A 1 225 ? 21.373 -1.090 -37.271 1.00 83.44 225 VAL A C 1
ATOM 1657 O O . VAL A 1 225 ? 22.355 -0.847 -36.566 1.00 83.44 225 VAL A O 1
ATOM 1660 N N . LYS A 1 226 ? 21.480 -1.678 -38.461 1.00 82.38 226 LYS A N 1
ATOM 1661 C CA . LYS A 1 226 ? 22.750 -1.939 -39.139 1.00 82.38 226 LYS A CA 1
ATOM 1662 C C . LYS A 1 226 ? 22.648 -1.408 -40.559 1.00 82.38 226 LYS A C 1
ATOM 1664 O O . LYS A 1 226 ? 21.640 -1.635 -41.215 1.00 82.38 226 LYS A O 1
ATOM 1669 N N . VAL A 1 227 ? 23.699 -0.749 -41.023 1.00 77.25 227 VAL A N 1
ATOM 1670 C CA . VAL A 1 227 ? 23.838 -0.326 -42.419 1.00 77.25 227 VAL A CA 1
ATOM 1671 C C . VAL A 1 227 ? 25.149 -0.900 -42.933 1.00 77.25 227 VAL A C 1
ATOM 1673 O O . VAL A 1 227 ? 26.197 -0.663 -42.327 1.00 77.25 227 VAL A O 1
ATOM 1676 N N . SER A 1 228 ? 25.106 -1.686 -44.009 1.00 77.19 228 SER A N 1
ATOM 1677 C CA . SER A 1 228 ? 26.302 -2.245 -44.645 1.00 77.19 228 SER A CA 1
ATOM 1678 C C . SER A 1 228 ? 26.701 -1.452 -45.887 1.00 77.19 228 SER A C 1
ATOM 1680 O O . SER A 1 228 ? 25.863 -0.814 -46.516 1.00 77.19 228 SER A O 1
ATOM 1682 N N . LEU A 1 229 ? 27.981 -1.516 -46.270 1.00 73.56 229 LEU A N 1
ATOM 1683 C CA . LEU A 1 229 ? 28.467 -0.852 -47.483 1.00 73.56 229 LEU A CA 1
ATOM 1684 C C . LEU A 1 229 ? 27.767 -1.381 -48.750 1.00 73.56 229 LEU A C 1
ATOM 1686 O O . LEU A 1 229 ? 27.491 -0.608 -49.661 1.00 73.56 229 LEU A O 1
ATOM 1690 N N . ALA A 1 230 ? 27.415 -2.668 -48.790 1.00 72.12 230 ALA A N 1
ATOM 1691 C CA . ALA A 1 230 ? 26.681 -3.260 -49.906 1.00 72.12 230 ALA A CA 1
ATOM 1692 C C . ALA A 1 230 ? 25.261 -2.680 -50.055 1.00 72.12 230 ALA A C 1
ATOM 1694 O O . ALA A 1 230 ? 24.835 -2.412 -51.177 1.00 72.12 230 ALA A O 1
ATOM 1695 N N . ASP A 1 231 ? 24.559 -2.421 -48.945 1.00 70.06 231 ASP A N 1
ATOM 1696 C CA . ASP A 1 231 ? 23.219 -1.807 -48.963 1.00 70.06 231 ASP A CA 1
ATOM 1697 C C . ASP A 1 231 ? 23.269 -0.371 -49.500 1.00 70.06 231 ASP A C 1
ATOM 1699 O O . ASP A 1 231 ? 22.425 0.042 -50.303 1.00 70.06 231 ASP A O 1
ATOM 1703 N N . VAL A 1 232 ? 24.302 0.378 -49.098 1.00 64.31 232 VAL A N 1
ATOM 1704 C CA . VAL A 1 232 ? 24.572 1.731 -49.599 1.00 64.31 232 VAL A CA 1
ATOM 1705 C C . VAL A 1 232 ? 24.831 1.700 -51.105 1.00 64.31 232 VAL A C 1
ATOM 1707 O O . VAL A 1 232 ? 24.166 2.405 -51.864 1.00 64.31 232 VAL A O 1
ATOM 1710 N N . LEU A 1 233 ? 25.753 0.843 -51.555 1.00 67.81 233 LEU A N 1
ATOM 1711 C CA . LEU A 1 233 ? 26.121 0.718 -52.968 1.00 67.81 233 LEU A CA 1
ATOM 1712 C C . LEU A 1 233 ? 24.940 0.253 -53.833 1.00 67.81 233 LEU A C 1
ATOM 1714 O O . LEU A 1 233 ? 24.712 0.804 -54.908 1.00 67.81 233 LEU A O 1
ATOM 1718 N N . GLY A 1 234 ? 24.149 -0.706 -53.350 1.00 67.38 234 GLY A N 1
ATOM 1719 C CA . GLY A 1 234 ? 22.947 -1.183 -54.032 1.00 67.38 234 GLY A CA 1
ATOM 1720 C C . GLY A 1 234 ? 21.849 -0.120 -54.143 1.00 67.38 234 GLY A C 1
ATOM 1721 O O . GLY A 1 234 ? 21.155 -0.063 -55.158 1.00 67.38 234 GLY A O 1
ATOM 1722 N N . THR A 1 235 ? 21.702 0.751 -53.139 1.00 65.00 235 THR A N 1
ATOM 1723 C CA . THR A 1 235 ? 20.739 1.869 -53.164 1.00 65.00 235 THR A CA 1
ATOM 1724 C C . THR A 1 235 ? 21.189 2.977 -54.115 1.00 65.00 235 THR A C 1
ATOM 1726 O O . THR A 1 235 ? 20.388 3.457 -54.914 1.00 65.00 235 THR A O 1
ATOM 1729 N N . ILE A 1 236 ? 22.478 3.332 -54.098 1.00 62.94 236 ILE A N 1
ATOM 1730 C CA . ILE A 1 236 ? 23.072 4.308 -55.026 1.00 62.94 236 ILE A CA 1
ATOM 1731 C C . ILE A 1 236 ? 22.947 3.828 -56.478 1.00 62.94 236 ILE A C 1
ATOM 1733 O O . ILE A 1 236 ? 22.581 4.612 -57.349 1.00 62.94 236 ILE A O 1
ATOM 1737 N N . ALA A 1 237 ? 23.185 2.539 -56.739 1.00 63.47 237 ALA A N 1
ATOM 1738 C CA . ALA A 1 237 ? 23.040 1.958 -58.073 1.00 63.47 237 ALA A CA 1
ATOM 1739 C C . ALA A 1 237 ? 21.592 2.012 -58.594 1.00 63.47 237 ALA A C 1
ATOM 1741 O O . ALA A 1 237 ? 21.374 2.161 -59.794 1.00 63.47 237 ALA A O 1
ATOM 1742 N N . LYS A 1 238 ? 20.600 1.912 -57.698 1.00 71.00 238 LYS A N 1
ATOM 1743 C CA . LYS A 1 238 ? 19.170 1.997 -58.037 1.00 71.00 238 LYS A CA 1
ATOM 1744 C C . LYS A 1 238 ? 18.658 3.434 -58.144 1.00 71.00 238 LYS A C 1
ATOM 1746 O O . LYS A 1 238 ? 17.690 3.667 -58.861 1.00 71.00 238 LYS A O 1
ATOM 1751 N N . ASN A 1 239 ? 19.265 4.383 -57.430 1.00 63.16 239 ASN A N 1
ATOM 1752 C CA . ASN A 1 239 ? 18.840 5.780 -57.427 1.00 63.16 239 ASN A CA 1
ATOM 1753 C C . ASN A 1 239 ? 20.051 6.740 -57.364 1.00 63.16 239 ASN A C 1
ATOM 1755 O O . ASN A 1 239 ? 20.380 7.276 -56.300 1.00 63.16 239 ASN A O 1
ATOM 1759 N N . PRO A 1 240 ? 20.729 6.976 -58.503 1.00 62.16 240 PRO A N 1
ATOM 1760 C CA . PRO A 1 240 ? 21.990 7.724 -58.555 1.00 62.16 240 PRO A CA 1
ATOM 1761 C C . PRO A 1 240 ? 21.848 9.219 -58.211 1.00 62.16 240 PRO A C 1
ATOM 1763 O O . PRO A 1 240 ? 22.845 9.888 -57.951 1.00 62.16 240 PRO A O 1
ATOM 1766 N N . LEU A 1 241 ? 20.617 9.744 -58.148 1.00 60.25 241 LEU A N 1
ATOM 1767 C CA . LEU A 1 241 ? 20.300 11.135 -57.789 1.00 60.25 241 LEU A CA 1
ATOM 1768 C C . LEU A 1 241 ? 20.591 11.492 -56.315 1.00 60.25 241 LEU A C 1
ATOM 1770 O O . LEU A 1 241 ? 20.520 12.662 -55.942 1.00 60.25 241 LEU A O 1
ATOM 1774 N N . LEU A 1 242 ? 20.923 10.507 -55.470 1.00 57.75 242 LEU A N 1
ATOM 1775 C CA . LEU A 1 242 ? 21.325 10.718 -54.072 1.00 57.75 242 LEU A CA 1
ATOM 1776 C C . LEU A 1 242 ? 22.761 11.259 -53.920 1.00 57.75 242 LEU A C 1
ATOM 1778 O O . LEU A 1 242 ? 23.148 11.661 -52.822 1.00 57.75 242 LEU A O 1
ATOM 1782 N N . LEU A 1 243 ? 23.540 11.305 -55.007 1.00 56.50 243 LEU A N 1
ATOM 1783 C CA . LEU A 1 243 ? 24.822 12.005 -55.055 1.00 56.50 243 LEU A CA 1
ATOM 1784 C C . LEU A 1 243 ? 24.572 13.478 -55.388 1.00 56.50 243 LEU A C 1
ATOM 1786 O O . LEU A 1 243 ? 24.372 13.841 -56.548 1.00 56.50 243 LEU A O 1
ATOM 1790 N N . LYS A 1 244 ? 24.607 14.345 -54.375 1.00 56.81 244 LYS A N 1
ATOM 1791 C CA . LYS A 1 244 ? 24.599 15.792 -54.594 1.00 56.81 244 LYS A CA 1
ATOM 1792 C C . LYS A 1 244 ? 26.036 16.296 -54.638 1.00 56.81 244 LYS A C 1
ATOM 1794 O O . LYS A 1 244 ? 26.795 16.168 -53.681 1.00 56.81 244 LYS A O 1
ATOM 1799 N N . LYS A 1 245 ? 26.414 16.871 -55.777 1.00 49.69 245 LYS A N 1
ATOM 1800 C CA . LYS A 1 245 ? 27.641 17.656 -55.892 1.00 49.69 245 LYS A CA 1
ATOM 1801 C C . LYS A 1 245 ? 27.337 19.037 -55.319 1.00 49.69 245 LYS A C 1
ATOM 1803 O O . LYS A 1 245 ? 26.518 19.754 -55.893 1.00 49.69 245 LYS A O 1
ATOM 1808 N N . GLU A 1 246 ? 27.930 19.388 -54.183 1.00 53.66 246 GLU A N 1
ATOM 1809 C CA . GLU A 1 246 ? 27.812 20.751 -53.672 1.00 53.66 246 GLU A CA 1
ATOM 1810 C C . GLU A 1 246 ? 28.696 21.692 -54.498 1.00 53.66 246 GLU A C 1
ATOM 1812 O O . GLU A 1 246 ? 29.726 21.303 -55.058 1.00 53.66 246 GLU A O 1
ATOM 1817 N N . SER A 1 247 ? 28.241 22.939 -54.643 1.00 48.75 247 SER A N 1
ATOM 1818 C CA . SER A 1 247 ? 28.851 23.936 -55.534 1.00 48.75 247 SER A CA 1
ATOM 1819 C C . SER A 1 247 ? 30.278 24.334 -55.131 1.00 48.75 247 SER A C 1
ATOM 1821 O O . SER A 1 247 ? 30.966 24.979 -55.917 1.00 48.75 247 SER A O 1
ATOM 1823 N N . ASP A 1 248 ? 30.731 23.964 -53.933 1.00 55.38 248 ASP A N 1
ATOM 1824 C CA . ASP A 1 248 ? 32.071 24.237 -53.406 1.00 55.38 248 ASP A CA 1
ATOM 1825 C C . ASP A 1 248 ? 33.082 23.109 -53.700 1.00 55.38 248 ASP A C 1
ATOM 1827 O O . ASP A 1 248 ? 34.195 23.109 -53.174 1.00 55.38 248 ASP A O 1
ATOM 1831 N N . GLY A 1 249 ? 32.706 22.135 -54.537 1.00 53.72 249 GLY A N 1
ATOM 1832 C CA . GLY A 1 249 ? 33.554 20.995 -54.882 1.00 53.72 249 GLY A CA 1
ATOM 1833 C C . GLY A 1 249 ? 33.563 19.888 -53.827 1.00 53.72 249 GLY A C 1
ATOM 1834 O O . GLY A 1 249 ? 34.214 18.864 -54.044 1.00 53.72 249 GLY A O 1
ATOM 1835 N N . LYS A 1 250 ? 32.822 20.037 -52.720 1.00 46.62 250 LYS A N 1
ATOM 1836 C CA . LYS A 1 250 ? 32.594 18.946 -51.774 1.00 46.62 250 LYS A CA 1
ATOM 1837 C C . LYS A 1 250 ? 31.495 18.033 -52.303 1.00 46.62 250 LYS A C 1
ATOM 1839 O O . LYS A 1 250 ? 30.457 18.465 -52.803 1.00 46.62 250 LYS A O 1
ATOM 1844 N N . VAL A 1 251 ? 31.733 16.734 -52.201 1.00 51.59 251 VAL A N 1
ATOM 1845 C CA . VAL A 1 251 ? 30.719 15.725 -52.501 1.00 51.59 251 VAL A CA 1
ATOM 1846 C C . VAL A 1 251 ? 30.144 15.265 -51.170 1.00 51.59 251 VAL A C 1
ATOM 1848 O O . VAL A 1 251 ? 30.862 14.678 -50.360 1.00 51.59 251 VAL A O 1
ATOM 1851 N N . SER A 1 252 ? 28.867 15.562 -50.924 1.00 46.28 252 SER A N 1
ATOM 1852 C CA . SER A 1 252 ? 28.151 15.054 -49.759 1.00 46.28 252 SER A CA 1
ATOM 1853 C C . SER A 1 252 ? 27.451 13.746 -50.138 1.00 46.28 252 SER A C 1
ATOM 1855 O O . SER A 1 252 ? 26.611 13.683 -51.034 1.00 46.28 252 SER A O 1
ATOM 1857 N N . PHE A 1 253 ? 27.843 12.658 -49.473 1.00 52.28 253 PHE A N 1
ATOM 1858 C CA . PHE A 1 253 ? 27.240 11.341 -49.658 1.00 52.28 253 PHE A CA 1
ATOM 1859 C C . PHE A 1 253 ? 26.266 11.077 -48.511 1.00 52.28 253 PHE A C 1
ATOM 1861 O O . PHE A 1 253 ? 26.671 10.980 -47.352 1.00 52.28 253 PHE A O 1
ATOM 1868 N N . THR A 1 254 ? 24.978 10.930 -48.820 1.00 50.41 254 THR A N 1
ATOM 1869 C CA . THR A 1 254 ? 24.017 10.401 -47.844 1.00 50.41 254 THR A CA 1
ATOM 1870 C C . THR A 1 254 ? 24.161 8.883 -47.834 1.00 50.41 254 THR A C 1
ATOM 1872 O O . THR A 1 254 ? 23.672 8.211 -48.736 1.00 50.41 254 THR A O 1
ATOM 1875 N N . LEU A 1 255 ? 24.884 8.350 -46.844 1.00 51.38 255 LEU A N 1
ATOM 1876 C CA . LEU A 1 255 ? 25.256 6.930 -46.785 1.00 51.38 255 LEU A CA 1
ATOM 1877 C C . LEU A 1 255 ? 24.036 5.995 -46.726 1.00 51.38 255 LEU A C 1
ATOM 1879 O O . LEU A 1 255 ? 24.066 4.951 -47.352 1.00 51.38 255 LEU A O 1
ATOM 1883 N N . ALA A 1 256 ? 22.952 6.355 -46.037 1.00 49.97 256 ALA A N 1
ATOM 1884 C CA . ALA A 1 256 ? 21.656 5.673 -46.134 1.00 49.97 256 ALA A CA 1
ATOM 1885 C C . ALA A 1 256 ? 20.570 6.487 -45.415 1.00 49.97 256 ALA A C 1
ATOM 1887 O O . ALA A 1 256 ? 20.839 7.098 -44.381 1.00 49.97 256 ALA A O 1
ATOM 1888 N N . THR A 1 257 ? 19.333 6.450 -45.915 1.00 44.44 257 THR A N 1
ATOM 1889 C CA . THR A 1 257 ? 18.130 6.837 -45.160 1.00 44.44 257 THR A CA 1
ATOM 1890 C C . THR A 1 257 ? 17.550 5.558 -44.561 1.00 44.44 257 THR A C 1
ATOM 1892 O O . THR A 1 257 ? 16.998 4.735 -45.282 1.00 44.44 257 THR A O 1
ATOM 1895 N N . ALA A 1 258 ? 17.737 5.333 -43.260 1.00 44.84 258 ALA A N 1
ATOM 1896 C CA . ALA A 1 258 ? 17.114 4.198 -42.584 1.00 44.84 258 ALA A CA 1
ATOM 1897 C C . ALA A 1 258 ? 15.689 4.585 -42.173 1.00 44.84 258 ALA A C 1
ATOM 1899 O O . ALA A 1 258 ? 15.509 5.441 -41.306 1.00 44.84 258 ALA A O 1
ATOM 1900 N N . THR A 1 259 ? 14.684 3.970 -42.792 1.00 38.38 259 THR A N 1
ATOM 1901 C CA . THR A 1 259 ? 13.297 4.052 -42.322 1.00 38.38 259 THR A CA 1
ATOM 1902 C C . THR A 1 259 ? 13.134 3.055 -41.177 1.00 38.38 259 THR A C 1
ATOM 1904 O O . THR A 1 259 ? 13.496 1.888 -41.313 1.00 38.38 259 THR A O 1
ATOM 1907 N N . ILE A 1 260 ? 12.683 3.537 -40.022 1.00 36.62 260 ILE A N 1
ATOM 1908 C CA . ILE A 1 260 ? 12.467 2.737 -38.813 1.00 36.62 260 ILE A CA 1
ATOM 1909 C C . ILE A 1 260 ? 10.960 2.513 -38.689 1.00 36.62 260 ILE A C 1
ATOM 1911 O O . ILE A 1 260 ? 10.234 3.506 -38.642 1.00 36.62 260 ILE A O 1
ATOM 1915 N N . ASP A 1 261 ? 10.527 1.255 -38.591 1.00 34.69 261 ASP A N 1
ATOM 1916 C CA . ASP A 1 261 ? 9.207 0.903 -38.047 1.00 34.69 261 ASP A CA 1
ATOM 1917 C C . ASP A 1 261 ? 9.191 1.020 -36.498 1.00 34.69 261 ASP A C 1
ATOM 1919 O O . ASP A 1 261 ? 10.199 0.694 -35.800 1.00 34.69 261 ASP A O 1
#

Secondary structure (DSSP, 8-state):
-----PPPPEE---TT-S-EEEEESS-EEEES-EEEEEEEEEEESS-EEEE-EEEEEEEEEEE--EETTEEEEEEEEEEEEEEE--EEEEEEEEEEESSS-EEEES-EEEEEEEEEEEESS-EEEE-EEEEEEEEEEEEEEEE-HHHHTTSSEEEEEEEEEEEEEEEEEE-EEEEEEEEEEEESSEEEEESEEEEEEEEEEEE-SEEEEE----EEEEEEEEEEEEEEHHHHHHHHHH-GGGEEE-TTS-EEE--------

Foldseek 3Di:
DDPPPDADEDEDAAADDQEDEDEEAHEYEAELAEAAHAEYAYEYQYEYEFAWDKDKDKDKDWDWDDDPFKIKIKIKIKMKIDTRAHEAEHCEYAHEHQHAEYEYEQYEYAHAAEAHYAYAAEYHFEWDKIKMKIKMKMKMKGADPCLVVQHFFRIKIKIKIKMKMKIDTRAYEAYYQEYEAEHAAEYHHERHHYDHVHYYYYDHPYYHHYYDDIDIDIDMDMDMDTHHQVNQVVVCVVPVVQFDQDPVRDIDHPSDDDDDD

Sequence (261 aa):
MPTLKKPFSLLLILSHLNAFVLSGVGNAYAVNQEVNTANVNVATNGVLNISSVQDSKSVQMKSSPKSLFSSSVSATTKATTTNIASNLTANNLTIETTKEDINITGSNIDAQQQLSLNSAKDINIKAGYDGSLNESYHKTSGLSLGGLVGIGPLYTSTEDLEGRIKKTAVNSTLSGNNITLNANNNINAAGVNIQADNSISGTAKDINIQNVNNTDTHYSKHKKVKVSLADVLGTIAKNPLLLKKESDGKVSFTLATATID

Radius of gyration: 31.64 Å; chains: 1; bounding box: 66×47×86 Å